Protein AF-A0A3M2CTX4-F1 (afdb_monomer_lite)

Secondary structure (DSSP, 8-state):
---SS-HHHHHHHHTSS-HHHHHHHHHHHS-SSS--TTTTT-HHHHHHHHHHHHHHHH-TTS-HHHHHHHHHHHHHHHSS------GGGHHHHHHHHHHHHHHTT-BPPPTT-S-PBPPPBPTTSSBPTTTTSHHHHHHHHHHHHHHHHT-HHHHHHHHHHHHHHT-SHHHHHHHHHHHHHHHHHTTS--PBPTTT-PBP-S-----TTT-----HHHHHHHHHTTTT------

pLDDT: mean 71.21, std 16.12, range [31.98, 95.38]

Sequence (234 aa):
MNNLLHAETLEQIFTSDPPARVTAFLNERWNGECNFPNWERESGSRLFALGLYYFHRRHPDAEITAIAIAAQMLAQMAVFPVFGFGVEAYPLYEQAQTWIIAFAGGVPPPPGGIVGRTPPMNPEGTYSLPGGSEAFTRAAVEVTEALIFDSEAAAERIIHRYLAEHCDELGERAQLIFNRIRRSHLGTPSPCCQDCAQPLGEVFYTQRLTGLKICEACFRRREAQGAFCEEEAS

Foldseek 3Di:
DAAQAALVLLCVLLPPDDPVVLVVCCVPPPPCPPVPVPCVPASLSVQLSSQLNSLCVVCVPDDSLLSNLLSLLLSCNNDPDDDGDDDFQVLLSLVLNCLLQLLQLWARADVVDDDTGHADPDPVSAHDPPTRDSLSNVLSSQLSSCPRPNHNVSSVVSSVVSLVVVPDPSSVSSVVSNVVSVVVVVPDQQDAAPPPRHRAPSGFDDPVPPPHGHHPVVVVVCVVVVVPDDDPDD

Radius of gyration: 19.28 Å; chains: 1; bounding box: 49×41×58 Å

Structure (mmCIF, N/CA/C/O backbone):
data_AF-A0A3M2CTX4-F1
#
_entry.id   AF-A0A3M2CTX4-F1
#
loop_
_atom_site.group_PDB
_atom_site.id
_atom_site.type_symbol
_atom_site.label_atom_id
_atom_site.label_alt_id
_atom_site.label_comp_id
_atom_site.l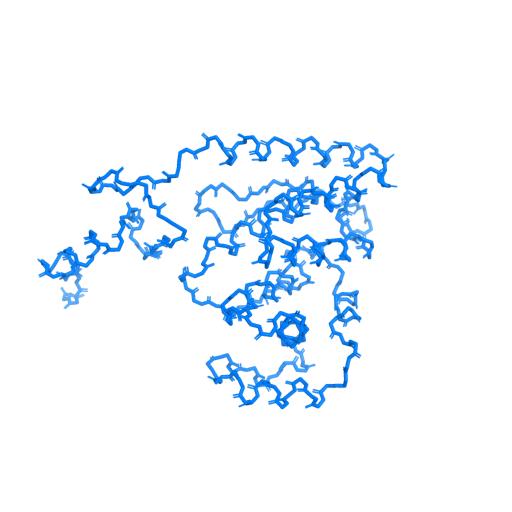abel_asym_id
_atom_site.label_entity_id
_atom_site.label_seq_id
_atom_site.pdbx_PDB_ins_code
_atom_site.Cartn_x
_atom_site.Cartn_y
_atom_site.Cartn_z
_atom_site.occupancy
_atom_site.B_iso_or_equiv
_atom_site.auth_seq_id
_atom_site.auth_comp_id
_atom_site.auth_asym_id
_atom_site.auth_atom_id
_atom_site.pdbx_PDB_model_num
ATOM 1 N N . MET A 1 1 ? 12.197 10.297 8.144 1.00 47.62 1 MET A N 1
ATOM 2 C CA . MET A 1 1 ? 10.748 10.226 7.857 1.00 47.62 1 MET A CA 1
ATOM 3 C C . MET A 1 1 ? 10.209 9.168 8.794 1.00 47.62 1 MET A C 1
ATOM 5 O O . MET A 1 1 ? 10.823 8.112 8.839 1.00 47.62 1 MET A O 1
ATOM 9 N N . ASN A 1 2 ? 9.191 9.473 9.597 1.00 55.09 2 ASN A N 1
ATOM 10 C CA . ASN A 1 2 ? 8.664 8.504 10.558 1.00 55.09 2 ASN A CA 1
ATOM 11 C C . ASN A 1 2 ? 7.638 7.606 9.851 1.00 55.09 2 ASN A C 1
ATOM 13 O O . ASN A 1 2 ? 6.987 8.030 8.897 1.00 55.09 2 ASN A O 1
ATOM 17 N N . ASN A 1 3 ? 7.581 6.342 10.259 1.00 74.44 3 ASN A N 1
ATOM 18 C CA . ASN A 1 3 ? 6.892 5.282 9.531 1.00 74.44 3 ASN A CA 1
ATOM 19 C C . ASN A 1 3 ? 5.392 5.305 9.839 1.00 74.44 3 ASN A C 1
ATOM 21 O O . ASN A 1 3 ? 4.992 5.317 11.001 1.00 74.44 3 ASN A O 1
ATOM 25 N N . LEU A 1 4 ? 4.563 5.358 8.801 1.00 81.69 4 LEU A N 1
ATOM 26 C CA . LEU A 1 4 ? 3.108 5.411 8.925 1.00 81.69 4 LEU A CA 1
ATOM 27 C C . LEU A 1 4 ? 2.508 4.056 9.331 1.00 81.69 4 LEU A C 1
ATOM 29 O O . LEU A 1 4 ? 1.440 4.007 9.945 1.00 81.69 4 LEU A O 1
ATOM 33 N N . LEU A 1 5 ? 3.202 2.974 8.981 1.00 87.56 5 LEU A N 1
ATOM 34 C CA . LEU A 1 5 ? 2.824 1.598 9.277 1.00 87.56 5 LEU A CA 1
ATOM 35 C C . LEU A 1 5 ? 3.758 0.997 10.327 1.00 87.56 5 LEU A C 1
ATOM 37 O O . LEU A 1 5 ? 4.948 1.313 10.379 1.00 87.56 5 LEU A O 1
ATOM 41 N N . HIS A 1 6 ? 3.219 0.092 11.137 1.00 88.12 6 HIS A N 1
ATOM 42 C CA . HIS A 1 6 ? 3.986 -0.627 12.142 1.00 88.12 6 HIS A CA 1
ATOM 43 C C . HIS A 1 6 ? 4.753 -1.784 11.484 1.00 88.12 6 HIS A C 1
ATOM 45 O O . HIS A 1 6 ? 4.155 -2.752 11.007 1.00 88.12 6 HIS A O 1
ATOM 51 N N . ALA A 1 7 ? 6.085 -1.680 11.440 1.00 87.81 7 ALA A N 1
ATOM 52 C CA . ALA A 1 7 ? 6.952 -2.646 10.761 1.00 87.81 7 ALA A CA 1
ATOM 53 C C . ALA A 1 7 ? 6.769 -4.080 11.283 1.00 87.81 7 ALA A C 1
ATOM 55 O O . ALA A 1 7 ? 6.641 -5.004 10.484 1.00 87.81 7 ALA A O 1
ATOM 56 N N . GLU A 1 8 ? 6.675 -4.264 12.603 1.00 89.12 8 GLU A N 1
ATOM 57 C CA . GLU A 1 8 ? 6.478 -5.591 13.201 1.00 89.12 8 GLU A CA 1
ATOM 58 C C . GLU A 1 8 ? 5.124 -6.193 12.811 1.00 89.12 8 GLU A C 1
ATOM 60 O O . GLU A 1 8 ? 5.021 -7.390 12.556 1.00 89.12 8 GLU A O 1
ATOM 65 N N . THR A 1 9 ? 4.078 -5.368 12.705 1.00 90.50 9 THR A N 1
ATOM 66 C CA . THR A 1 9 ? 2.750 -5.837 12.291 1.00 90.50 9 THR A CA 1
ATOM 67 C C . THR A 1 9 ? 2.749 -6.250 10.822 1.00 90.50 9 THR A C 1
ATOM 69 O O . THR A 1 9 ? 2.160 -7.276 10.489 1.00 90.50 9 THR A O 1
ATOM 72 N N . LEU A 1 10 ? 3.433 -5.510 9.940 1.00 90.44 10 LEU A N 1
ATOM 73 C CA . LEU A 1 10 ? 3.612 -5.942 8.549 1.00 90.44 10 LEU A CA 1
ATOM 74 C C . LEU A 1 10 ? 4.410 -7.235 8.452 1.00 90.44 10 LEU A C 1
ATOM 76 O O . LEU A 1 10 ? 4.021 -8.126 7.702 1.00 90.44 10 LEU A O 1
ATOM 80 N N . GLU A 1 11 ? 5.486 -7.365 9.226 1.00 90.25 11 GLU A N 1
ATOM 81 C CA . GLU A 1 11 ? 6.255 -8.603 9.275 1.00 90.25 11 GLU A CA 1
ATOM 82 C C . GLU A 1 11 ? 5.355 -9.764 9.705 1.00 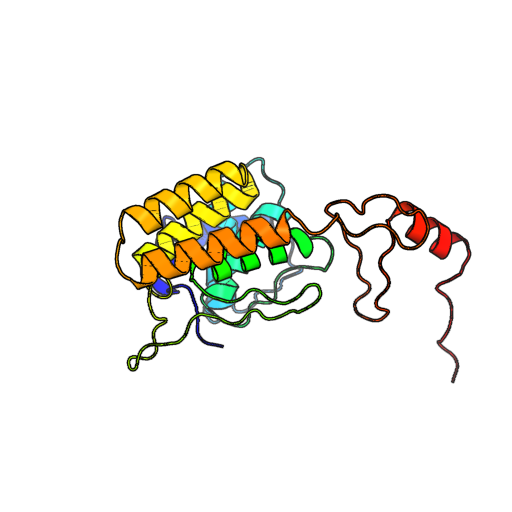90.25 11 GLU A C 1
ATOM 84 O O . GLU A 1 11 ? 5.308 -10.775 9.017 1.00 90.25 11 GLU A O 1
ATOM 89 N N . GLN A 1 12 ? 4.551 -9.618 10.759 1.00 90.19 12 GLN A N 1
ATOM 90 C CA . GLN A 1 12 ? 3.603 -10.658 11.175 1.00 90.19 12 GLN A CA 1
ATOM 91 C C . GLN A 1 12 ? 2.582 -11.018 10.084 1.00 90.19 12 GLN A C 1
ATOM 93 O O . GLN A 1 12 ? 2.270 -12.195 9.912 1.00 90.19 12 GLN A O 1
ATOM 98 N N . ILE A 1 13 ? 2.061 -10.032 9.345 1.00 90.62 13 ILE A N 1
ATOM 99 C CA . ILE A 1 13 ? 1.116 -10.266 8.242 1.00 90.62 13 ILE A CA 1
ATOM 100 C C . ILE A 1 13 ? 1.796 -11.045 7.108 1.00 90.62 13 ILE A C 1
ATOM 102 O O . ILE A 1 13 ? 1.246 -12.033 6.615 1.00 90.62 13 ILE A O 1
ATOM 106 N N . PHE A 1 14 ? 2.998 -10.630 6.708 1.00 90.75 14 PHE A N 1
ATOM 107 C CA . PHE A 1 14 ? 3.702 -11.237 5.582 1.00 90.75 14 PHE A CA 1
ATOM 108 C C . PHE A 1 14 ? 4.352 -12.582 5.928 1.00 90.75 14 PHE A C 1
ATOM 110 O O . PHE A 1 14 ? 4.457 -13.454 5.068 1.00 90.75 14 PHE A O 1
ATOM 117 N N . THR A 1 15 ? 4.748 -12.791 7.184 1.00 81.31 15 THR A N 1
ATOM 118 C CA . THR A 1 15 ? 5.501 -13.977 7.634 1.00 81.31 15 THR A CA 1
ATOM 119 C C . THR A 1 15 ? 4.591 -15.095 8.139 1.00 81.31 15 THR A C 1
ATOM 121 O O . THR A 1 15 ? 4.952 -15.852 9.037 1.00 81.31 15 THR A O 1
ATOM 124 N N . SER A 1 16 ? 3.419 -15.272 7.528 1.00 68.69 16 SER A N 1
ATOM 125 C CA . SER A 1 16 ? 2.590 -16.462 7.779 1.00 68.69 16 SER A CA 1
ATOM 126 C C . SER A 1 16 ? 3.260 -17.785 7.334 1.00 68.69 16 SER A C 1
ATOM 128 O O . SER A 1 16 ? 2.707 -18.857 7.574 1.00 68.69 16 SER A O 1
ATOM 130 N N . ASP A 1 17 ? 4.472 -17.731 6.757 1.00 65.56 17 ASP A N 1
ATOM 131 C CA . ASP A 1 17 ? 5.256 -18.861 6.250 1.00 65.56 17 ASP A CA 1
ATOM 132 C C . ASP A 1 17 ? 6.766 -18.806 6.590 1.00 65.56 17 ASP A C 1
ATOM 134 O O . ASP A 1 17 ? 7.306 -17.739 6.892 1.00 65.56 17 ASP A O 1
ATOM 138 N N . PRO A 1 18 ? 7.491 -19.946 6.491 1.00 65.62 18 PRO A N 1
ATOM 139 C CA . PRO A 1 18 ? 8.922 -20.027 6.791 1.00 65.62 18 PRO A CA 1
ATOM 140 C C . PRO A 1 18 ? 9.821 -19.238 5.812 1.00 65.62 18 PRO A C 1
ATOM 142 O O . PRO A 1 18 ? 9.647 -19.367 4.595 1.00 65.62 18 PRO A O 1
ATOM 145 N N . PRO A 1 19 ? 10.884 -18.564 6.300 1.00 70.69 19 PRO A N 1
ATOM 146 C CA . PRO A 1 19 ? 11.830 -17.795 5.477 1.00 70.69 19 PRO A CA 1
ATOM 147 C C . PRO A 1 19 ? 12.442 -18.552 4.286 1.00 70.69 19 PRO A C 1
ATOM 149 O O . PRO A 1 19 ? 12.614 -17.980 3.215 1.00 70.69 19 PRO A O 1
ATOM 152 N N . ALA A 1 20 ? 12.706 -19.857 4.418 1.00 73.31 20 ALA A N 1
ATOM 153 C CA . ALA A 1 20 ? 13.298 -20.660 3.342 1.00 73.31 20 ALA A CA 1
ATOM 154 C C . ALA A 1 20 ? 12.440 -20.698 2.060 1.00 73.31 20 ALA A C 1
ATOM 156 O O . ALA A 1 20 ? 12.980 -20.760 0.955 1.00 73.31 20 ALA A O 1
ATOM 157 N N . ARG A 1 21 ? 11.105 -20.633 2.186 1.00 79.81 21 ARG A N 1
ATOM 158 C CA . ARG A 1 21 ? 10.196 -20.590 1.027 1.00 79.81 21 ARG A CA 1
ATOM 159 C C . ARG A 1 21 ? 10.252 -19.246 0.309 1.00 79.81 21 ARG A C 1
ATOM 161 O O . ARG A 1 21 ? 10.166 -19.212 -0.913 1.00 79.81 21 ARG A O 1
ATOM 168 N N . VAL A 1 22 ? 10.427 -18.167 1.069 1.00 78.50 22 VAL A N 1
ATOM 169 C CA . VAL A 1 22 ? 10.603 -16.811 0.538 1.00 78.50 22 VAL A CA 1
ATOM 170 C C . VAL A 1 22 ? 11.892 -16.754 -0.278 1.00 78.50 22 VAL A C 1
ATOM 172 O O . VAL A 1 22 ? 11.869 -16.327 -1.426 1.00 78.50 22 VAL A O 1
ATOM 175 N N . THR A 1 23 ? 13.000 -17.274 0.262 1.00 74.81 23 THR A N 1
ATOM 176 C CA . THR A 1 23 ? 14.283 -17.336 -0.454 1.00 74.81 23 THR A CA 1
ATOM 177 C C . THR A 1 23 ? 14.188 -18.139 -1.752 1.00 74.81 23 THR A C 1
ATOM 179 O O . THR A 1 23 ? 14.682 -17.685 -2.781 1.00 74.81 23 THR A O 1
ATOM 182 N N . ALA A 1 24 ? 13.539 -19.309 -1.726 1.00 78.81 24 ALA A N 1
ATOM 183 C CA . ALA A 1 24 ? 13.339 -20.117 -2.930 1.00 78.81 24 ALA A CA 1
ATOM 184 C C . ALA A 1 24 ? 12.534 -19.358 -3.998 1.00 78.81 24 ALA A C 1
ATOM 186 O O . ALA A 1 24 ? 12.972 -19.270 -5.142 1.00 78.81 24 ALA A O 1
ATOM 187 N N . PHE A 1 25 ? 11.417 -18.733 -3.606 1.00 81.25 25 PHE A N 1
ATOM 188 C CA . PHE A 1 25 ? 10.612 -17.903 -4.503 1.00 81.25 25 PHE A CA 1
ATOM 189 C C . PHE A 1 25 ? 11.433 -16.782 -5.149 1.00 81.25 25 PHE A C 1
ATOM 191 O O . PHE A 1 25 ? 11.385 -16.621 -6.367 1.00 81.25 25 PHE A O 1
ATOM 198 N N . LEU A 1 26 ? 12.206 -16.034 -4.355 1.00 76.50 26 LEU A N 1
ATOM 199 C CA . LEU A 1 26 ? 13.028 -14.943 -4.877 1.00 76.50 26 LEU A CA 1
ATOM 200 C C . LEU A 1 26 ? 14.047 -15.455 -5.901 1.00 76.50 26 LEU A C 1
ATOM 202 O O . LEU A 1 26 ? 14.168 -14.878 -6.971 1.00 76.50 26 LEU A O 1
ATOM 206 N N . ASN A 1 27 ? 14.717 -16.576 -5.637 1.00 74.25 27 ASN A N 1
ATOM 207 C CA . ASN A 1 27 ? 15.704 -17.125 -6.571 1.00 74.25 27 ASN A CA 1
ATOM 208 C C . ASN A 1 27 ? 15.094 -17.621 -7.896 1.00 74.25 27 ASN A C 1
ATOM 210 O O . ASN A 1 27 ? 15.766 -17.583 -8.923 1.00 74.25 27 ASN A O 1
ATOM 214 N N . GLU A 1 28 ? 13.852 -18.113 -7.880 1.00 75.06 28 GLU A N 1
ATOM 215 C CA . GLU A 1 28 ? 13.192 -18.696 -9.059 1.00 75.06 28 GLU A CA 1
ATOM 216 C C . GLU A 1 28 ? 12.423 -17.675 -9.905 1.00 75.06 28 GLU A C 1
ATOM 218 O O . GLU A 1 28 ? 12.322 -17.828 -11.122 1.00 75.06 28 GLU A O 1
ATOM 223 N N . ARG A 1 29 ? 11.822 -16.669 -9.261 1.00 69.88 29 ARG A N 1
ATOM 224 C CA . ARG A 1 29 ? 10.892 -15.715 -9.891 1.00 69.88 29 ARG A CA 1
ATOM 225 C C . ARG A 1 29 ? 11.440 -14.296 -9.960 1.00 69.88 29 ARG A C 1
ATOM 227 O O . ARG A 1 29 ? 10.879 -13.480 -10.686 1.00 69.88 29 ARG A O 1
ATOM 234 N N . TRP A 1 30 ? 12.480 -13.991 -9.186 1.00 67.88 30 TRP A N 1
ATOM 235 C CA . TRP A 1 30 ? 12.990 -12.640 -9.011 1.00 67.88 30 TRP A CA 1
ATOM 236 C C . TRP A 1 30 ? 14.477 -12.559 -9.363 1.00 67.88 30 TRP A C 1
ATOM 238 O O . TRP A 1 30 ? 15.368 -12.742 -8.536 1.00 67.88 30 TRP A O 1
ATOM 248 N N . ASN A 1 31 ? 14.751 -12.282 -10.634 1.00 51.09 31 ASN A N 1
ATOM 249 C CA . ASN A 1 31 ? 16.076 -12.378 -11.237 1.00 51.09 31 ASN A CA 1
ATOM 250 C C . ASN A 1 31 ? 16.992 -11.215 -10.801 1.00 51.09 31 ASN A C 1
ATOM 252 O O . ASN A 1 31 ? 17.249 -10.320 -11.590 1.00 51.09 31 ASN A O 1
ATOM 256 N N . GLY A 1 32 ? 17.482 -11.206 -9.560 1.00 46.25 32 GLY A N 1
ATOM 257 C CA . GLY A 1 32 ? 18.753 -10.587 -9.138 1.00 46.25 32 GLY A CA 1
ATOM 258 C C . GLY A 1 32 ? 19.025 -9.085 -9.362 1.00 46.25 32 GLY A C 1
ATOM 259 O O . GLY A 1 32 ? 20.046 -8.613 -8.869 1.00 46.25 32 GLY A O 1
ATOM 260 N N . GLU A 1 33 ? 18.185 -8.307 -10.050 1.00 42.75 33 GLU A N 1
ATOM 261 C CA . GLU A 1 33 ? 18.465 -6.879 -10.296 1.00 42.75 33 GLU A CA 1
ATOM 262 C C . GLU A 1 33 ? 18.344 -6.043 -9.018 1.00 42.75 33 GLU A C 1
ATOM 264 O O . GLU A 1 33 ? 19.119 -5.114 -8.794 1.00 42.75 33 GLU A O 1
ATOM 269 N N . CYS A 1 34 ? 17.465 -6.452 -8.103 1.00 47.25 34 CYS A N 1
ATOM 270 C CA . CYS A 1 34 ? 17.570 -6.061 -6.707 1.00 47.25 34 CYS A CA 1
ATOM 271 C C . CYS A 1 34 ? 18.490 -7.061 -6.008 1.00 47.25 34 CYS A C 1
ATOM 273 O O . CYS A 1 34 ? 18.038 -8.017 -5.377 1.00 47.25 34 CYS A O 1
ATOM 275 N N . ASN A 1 35 ? 19.801 -6.871 -6.143 1.00 46.72 35 ASN A N 1
ATOM 276 C CA . ASN A 1 35 ? 20.744 -7.519 -5.245 1.00 46.72 35 ASN A CA 1
ATOM 277 C C . ASN A 1 35 ? 20.368 -7.076 -3.824 1.00 46.72 35 ASN A C 1
ATOM 279 O O . ASN A 1 35 ? 20.662 -5.950 -3.426 1.00 46.72 35 ASN A O 1
ATOM 283 N N . PHE A 1 36 ? 19.723 -7.962 -3.062 1.00 51.88 36 PHE A N 1
ATOM 284 C CA . PHE A 1 36 ? 19.505 -7.804 -1.627 1.00 51.88 36 PHE A CA 1
ATOM 285 C C . PHE A 1 36 ? 20.553 -8.613 -0.854 1.00 51.88 36 PHE A C 1
ATOM 287 O O . PHE A 1 36 ? 20.189 -9.551 -0.136 1.00 51.88 36 PHE A O 1
ATOM 294 N N . PRO A 1 37 ? 21.864 -8.316 -0.963 1.00 45.28 37 PRO A N 1
ATOM 295 C CA . PRO A 1 37 ? 22.894 -9.146 -0.350 1.00 45.28 37 PRO A CA 1
ATOM 296 C C . PRO A 1 37 ? 22.778 -9.183 1.182 1.00 45.28 37 PRO A C 1
ATOM 298 O O . PRO A 1 37 ? 23.450 -9.984 1.817 1.00 45.28 37 PRO A O 1
ATOM 301 N N . ASN A 1 38 ? 21.908 -8.353 1.773 1.00 54.72 38 ASN A N 1
ATOM 302 C CA . ASN A 1 38 ? 21.687 -8.241 3.206 1.00 54.72 38 ASN A CA 1
ATOM 303 C C . ASN A 1 38 ? 20.201 -8.084 3.595 1.00 54.72 38 ASN A C 1
ATOM 305 O O . ASN A 1 38 ? 19.932 -7.410 4.588 1.00 54.72 38 ASN A O 1
ATOM 309 N N . TRP A 1 39 ? 19.225 -8.660 2.869 1.00 60.66 39 TRP A N 1
ATOM 310 C CA . TRP A 1 39 ? 17.802 -8.479 3.238 1.00 60.66 39 TRP A CA 1
ATOM 311 C C . TRP A 1 39 ? 17.516 -8.853 4.699 1.00 60.66 39 TRP A C 1
ATOM 313 O O . TRP A 1 39 ? 16.751 -8.164 5.353 1.00 60.66 39 TRP A O 1
ATOM 323 N N . GLU A 1 40 ? 18.190 -9.861 5.258 1.00 53.91 40 GLU A N 1
ATOM 324 C CA . GLU A 1 40 ? 18.057 -10.237 6.674 1.00 53.91 40 GLU A CA 1
ATOM 325 C C . GLU A 1 40 ? 18.525 -9.147 7.660 1.00 53.91 40 GLU A C 1
ATOM 327 O O . GLU A 1 40 ? 18.117 -9.157 8.820 1.00 53.91 40 GLU A O 1
ATOM 332 N N . ARG A 1 41 ? 19.378 -8.209 7.224 1.00 56.12 41 ARG A N 1
ATOM 333 C CA . ARG A 1 41 ? 19.946 -7.135 8.060 1.00 56.12 41 ARG A CA 1
ATOM 334 C C . ARG A 1 41 ? 19.262 -5.785 7.865 1.00 56.12 41 ARG A C 1
ATOM 336 O O . ARG A 1 41 ? 19.344 -4.942 8.753 1.00 56.12 41 ARG A O 1
ATOM 343 N N . GLU A 1 42 ? 18.607 -5.567 6.728 1.00 73.12 42 GLU A N 1
ATOM 344 C CA . GLU A 1 42 ? 17.917 -4.314 6.415 1.00 73.12 42 GLU A CA 1
ATOM 345 C C . GLU A 1 42 ? 16.402 -4.511 6.473 1.00 73.12 42 GLU A C 1
ATOM 347 O O . GLU A 1 42 ? 15.806 -5.097 5.569 1.00 73.12 42 GLU A O 1
ATOM 352 N N . SER A 1 43 ? 15.761 -3.985 7.523 1.00 77.0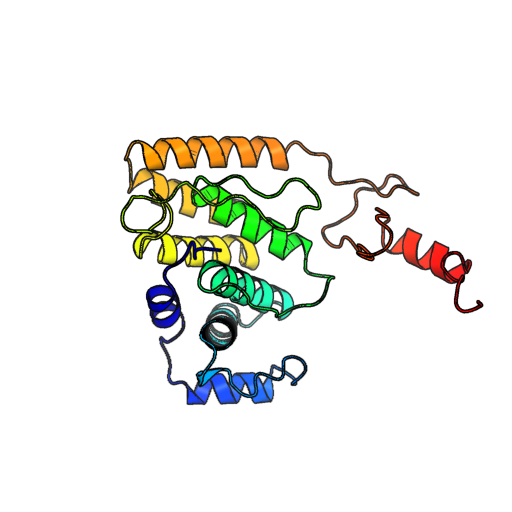0 43 SER A N 1
ATOM 353 C CA . SER A 1 43 ? 14.327 -4.184 7.787 1.00 77.00 43 SER A CA 1
ATOM 354 C C . SER A 1 43 ? 13.427 -3.839 6.594 1.00 77.00 43 SER A C 1
ATOM 356 O O . SER A 1 43 ? 12.443 -4.530 6.353 1.00 77.00 43 SER A O 1
ATOM 358 N N . GLY A 1 44 ? 13.777 -2.816 5.808 1.00 79.88 44 GLY A N 1
ATOM 359 C CA . GLY A 1 44 ? 13.037 -2.440 4.600 1.00 79.88 44 GLY A CA 1
ATOM 360 C C . GLY A 1 44 ? 13.129 -3.489 3.485 1.00 79.88 44 GLY A C 1
ATOM 361 O O . GLY A 1 44 ? 12.106 -3.938 2.972 1.00 79.88 44 GLY A O 1
ATOM 362 N N . SER A 1 45 ? 14.345 -3.937 3.164 1.00 78.69 45 SER A N 1
ATOM 363 C CA . SER A 1 45 ? 14.609 -5.010 2.193 1.00 78.69 45 SER A CA 1
ATOM 364 C C . SER A 1 45 ? 13.934 -6.323 2.603 1.00 78.69 45 SER A C 1
ATOM 366 O O . SER A 1 45 ? 13.363 -7.021 1.764 1.00 78.69 45 SER A O 1
ATOM 368 N N . ARG A 1 46 ? 13.926 -6.632 3.907 1.00 82.12 46 ARG A N 1
ATOM 369 C CA . ARG A 1 46 ? 13.206 -7.783 4.462 1.00 82.12 46 ARG A CA 1
ATOM 370 C C . ARG A 1 46 ? 11.701 -7.691 4.264 1.00 82.12 46 ARG A C 1
ATOM 372 O O . ARG A 1 46 ? 11.103 -8.629 3.746 1.00 82.12 46 ARG A O 1
ATOM 379 N N . LEU A 1 47 ? 11.090 -6.584 4.685 1.00 87.12 47 LEU A N 1
ATOM 380 C CA . LEU A 1 47 ? 9.647 -6.381 4.554 1.00 87.12 47 LEU A CA 1
ATOM 381 C C . LEU A 1 47 ? 9.211 -6.412 3.094 1.00 87.12 47 LEU A C 1
ATOM 383 O O . LEU A 1 47 ? 8.172 -6.990 2.786 1.00 87.12 47 LEU A O 1
ATOM 387 N N . PHE A 1 48 ? 10.019 -5.850 2.197 1.00 86.81 48 PHE A N 1
ATOM 388 C CA . PHE A 1 48 ? 9.745 -5.902 0.770 1.00 86.81 48 PHE A CA 1
ATOM 389 C C . PHE A 1 48 ? 9.760 -7.342 0.241 1.00 86.81 48 PHE A C 1
ATOM 391 O O . PHE A 1 48 ? 8.777 -7.779 -0.349 1.00 86.81 48 PHE A O 1
ATOM 398 N N . ALA A 1 49 ? 10.815 -8.112 0.524 1.00 84.81 49 ALA A N 1
ATOM 399 C CA . ALA A 1 49 ? 10.921 -9.524 0.145 1.00 84.81 49 ALA A CA 1
ATOM 400 C C . ALA A 1 49 ? 9.757 -10.382 0.674 1.00 84.81 49 ALA A C 1
ATOM 402 O O . ALA A 1 49 ? 9.175 -11.183 -0.062 1.00 84.81 49 ALA A O 1
ATOM 403 N N . LEU A 1 50 ? 9.394 -10.193 1.945 1.00 88.38 50 LEU A N 1
ATOM 404 C CA . LEU A 1 50 ? 8.252 -10.866 2.560 1.00 88.38 50 LEU A CA 1
ATOM 405 C C . LEU A 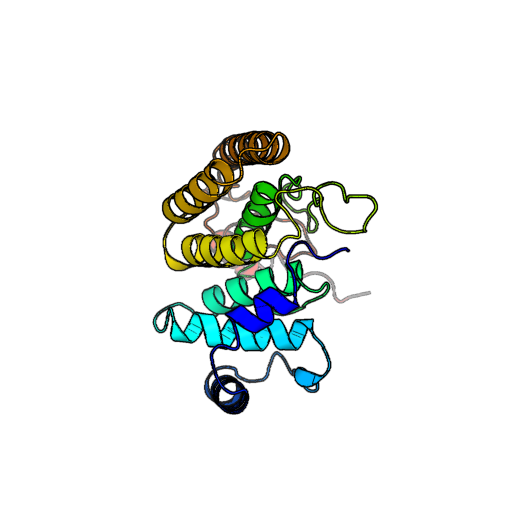1 50 ? 6.932 -10.461 1.886 1.00 88.38 50 LEU A C 1
ATOM 407 O O . LEU A 1 50 ? 6.108 -11.325 1.589 1.00 88.38 50 LEU A O 1
ATOM 411 N N . GLY A 1 51 ? 6.757 -9.173 1.586 1.00 90.81 51 GLY A N 1
ATOM 412 C CA . GLY A 1 51 ? 5.599 -8.649 0.867 1.00 90.81 51 GLY A CA 1
ATOM 413 C C . GLY A 1 51 ? 5.464 -9.234 -0.541 1.00 90.81 51 GLY A C 1
ATOM 414 O O . GLY A 1 51 ? 4.369 -9.645 -0.921 1.00 90.81 51 GLY A O 1
ATOM 415 N N . LEU A 1 52 ? 6.567 -9.344 -1.293 1.00 88.81 52 LEU A N 1
ATOM 416 C CA . LEU A 1 52 ? 6.575 -9.958 -2.627 1.00 88.81 52 LEU A CA 1
ATOM 417 C C . LEU A 1 52 ? 6.025 -11.387 -2.579 1.00 88.81 52 LEU A C 1
ATOM 419 O O . LEU A 1 52 ? 5.134 -11.742 -3.351 1.00 88.81 52 LEU A O 1
ATOM 423 N N . TYR A 1 53 ? 6.522 -12.192 -1.639 1.00 89.12 53 TYR A N 1
ATOM 424 C CA . TYR A 1 53 ? 6.055 -13.563 -1.459 1.00 89.12 53 TYR A CA 1
ATOM 425 C C . TYR A 1 53 ? 4.585 -13.624 -1.018 1.00 89.12 53 TYR A C 1
ATOM 427 O O . TYR A 1 53 ? 3.805 -14.407 -1.567 1.00 89.12 53 TYR A O 1
ATOM 435 N N . TYR A 1 54 ? 4.198 -12.781 -0.055 1.00 92.88 54 TYR A N 1
ATOM 436 C CA . TYR A 1 54 ? 2.830 -12.692 0.454 1.00 92.88 54 TYR A CA 1
ATOM 437 C C . TYR A 1 54 ? 1.823 -12.400 -0.667 1.00 92.88 54 TYR A C 1
ATOM 439 O O . TYR A 1 54 ? 0.860 -13.154 -0.843 1.00 92.88 54 TYR A O 1
ATOM 447 N N . PHE A 1 55 ? 2.057 -11.352 -1.463 1.00 92.44 55 PHE A N 1
ATOM 448 C CA . PHE A 1 55 ? 1.137 -10.967 -2.534 1.00 92.44 55 PHE A CA 1
ATOM 449 C C . PHE A 1 55 ? 1.151 -11.956 -3.692 1.00 92.44 55 PHE A C 1
ATOM 451 O O . PHE A 1 55 ? 0.078 -12.300 -4.178 1.00 92.44 55 PHE A O 1
ATOM 458 N N . HIS A 1 56 ? 2.313 -12.495 -4.076 1.00 91.69 56 HIS A N 1
ATOM 459 C CA . HIS A 1 56 ? 2.373 -13.517 -5.121 1.00 91.69 56 HIS A CA 1
ATOM 460 C C . HIS A 1 56 ? 1.523 -14.747 -4.785 1.00 91.69 56 HIS A C 1
ATOM 462 O O . HIS A 1 56 ? 0.849 -15.301 -5.647 1.00 91.69 56 HIS A O 1
ATOM 468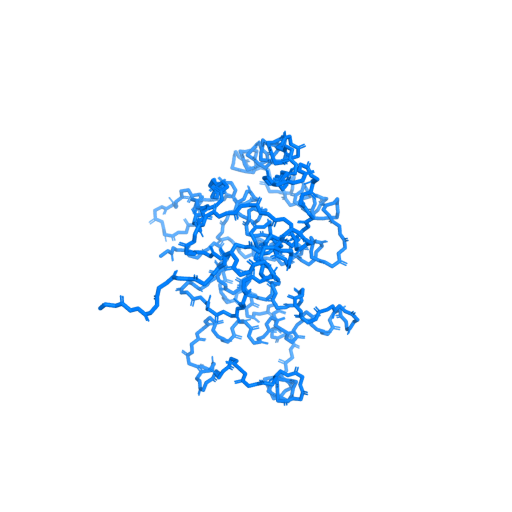 N N . ARG A 1 57 ? 1.506 -15.178 -3.520 1.00 92.06 57 ARG A N 1
ATOM 469 C CA . ARG A 1 57 ? 0.691 -16.328 -3.111 1.00 92.06 57 ARG A CA 1
ATOM 470 C C . ARG A 1 57 ? -0.805 -16.068 -3.124 1.00 92.06 57 ARG A C 1
ATOM 472 O O . ARG A 1 57 ? -1.573 -17.002 -3.339 1.00 92.06 57 ARG A O 1
ATOM 479 N N . ARG A 1 58 ? -1.213 -14.842 -2.818 1.00 92.69 58 ARG A N 1
ATOM 480 C CA . ARG A 1 58 ? -2.627 -14.455 -2.766 1.00 92.69 58 ARG A CA 1
ATOM 481 C C . ARG A 1 58 ? -3.172 -14.092 -4.144 1.00 92.69 58 ARG A C 1
ATOM 483 O O . ARG A 1 58 ? -4.342 -14.342 -4.403 1.00 92.69 58 ARG A O 1
ATOM 490 N N . HIS A 1 59 ? -2.302 -13.585 -5.014 1.00 93.25 59 HIS A N 1
ATOM 491 C CA . HIS A 1 59 ? -2.603 -13.127 -6.368 1.00 93.25 59 HIS A CA 1
ATOM 492 C C . HIS A 1 59 ? -1.636 -13.779 -7.371 1.00 93.25 59 HIS A C 1
ATOM 494 O O . HIS A 1 59 ? -0.793 -13.091 -7.949 1.00 93.25 59 HIS A O 1
ATOM 500 N N . PRO A 1 60 ? -1.708 -15.111 -7.569 1.00 92.38 60 PRO A N 1
ATOM 501 C CA . PRO A 1 60 ? -0.727 -15.850 -8.372 1.00 92.38 60 PRO A CA 1
ATOM 502 C C . PRO A 1 60 ? -0.710 -15.455 -9.853 1.00 92.38 60 PRO A C 1
ATOM 504 O O . PRO A 1 60 ? 0.319 -15.624 -10.508 1.00 92.38 60 PRO A O 1
ATOM 507 N N . ASP A 1 61 ? -1.823 -14.913 -10.349 1.00 91.38 61 ASP A N 1
ATOM 508 C CA . ASP A 1 61 ? -2.002 -14.490 -11.740 1.00 91.38 61 ASP A CA 1
ATOM 509 C C . ASP A 1 61 ? -1.734 -12.989 -11.954 1.00 91.38 61 ASP A C 1
ATOM 511 O O . ASP A 1 61 ? -1.796 -12.509 -13.085 1.00 91.38 61 ASP A O 1
ATOM 515 N N . ALA A 1 62 ? -1.449 -12.230 -10.886 1.00 87.81 62 ALA A N 1
ATOM 516 C CA . ALA A 1 62 ? -1.171 -10.804 -10.998 1.00 87.81 62 ALA A CA 1
ATOM 517 C C . ALA A 1 62 ? 0.198 -10.542 -11.635 1.00 87.81 62 ALA A C 1
ATOM 519 O O . ALA A 1 62 ? 1.162 -11.291 -11.446 1.00 87.81 62 ALA A O 1
ATOM 520 N N . GLU A 1 63 ? 0.297 -9.423 -12.353 1.00 86.12 63 GLU A N 1
ATOM 521 C CA . GLU A 1 63 ? 1.568 -8.975 -12.904 1.00 86.12 63 GLU A CA 1
ATOM 522 C C . GLU A 1 63 ? 2.591 -8.736 -11.793 1.00 86.12 63 GLU A C 1
ATOM 524 O O . GLU A 1 63 ? 2.295 -8.165 -10.737 1.00 86.12 63 GLU A O 1
ATOM 529 N N . ILE A 1 64 ? 3.836 -9.133 -12.058 1.00 82.44 64 ILE A N 1
ATOM 530 C CA . ILE A 1 64 ? 4.922 -9.016 -11.083 1.00 82.44 64 ILE A CA 1
ATOM 531 C C . ILE A 1 64 ? 5.144 -7.563 -10.645 1.00 82.44 64 ILE A C 1
ATOM 533 O O . ILE A 1 64 ? 5.451 -7.303 -9.485 1.00 82.44 64 ILE A O 1
ATOM 537 N N . THR A 1 65 ? 4.901 -6.615 -11.550 1.00 81.31 65 THR A N 1
ATOM 538 C CA . THR A 1 65 ? 4.965 -5.176 -11.297 1.00 81.31 65 THR A CA 1
ATOM 539 C C . THR A 1 65 ? 3.935 -4.732 -10.253 1.00 81.31 65 THR A C 1
ATOM 541 O O . THR A 1 65 ? 4.275 -3.979 -9.343 1.00 81.31 65 THR A O 1
ATOM 544 N N . ALA A 1 66 ? 2.698 -5.234 -10.317 1.00 85.69 66 ALA A N 1
ATOM 545 C CA . ALA A 1 66 ? 1.649 -4.920 -9.346 1.00 85.69 66 ALA A CA 1
ATOM 546 C C . ALA A 1 66 ? 1.976 -5.499 -7.956 1.00 85.69 66 ALA A C 1
ATOM 548 O O . ALA A 1 66 ? 1.904 -4.793 -6.947 1.00 85.69 66 ALA A O 1
ATOM 549 N N . ILE A 1 67 ? 2.437 -6.757 -7.914 1.00 88.69 67 ILE A N 1
ATOM 550 C CA . ILE A 1 67 ? 2.955 -7.416 -6.698 1.00 88.69 67 ILE A CA 1
ATOM 551 C C . ILE A 1 67 ? 4.072 -6.582 -6.063 1.00 88.69 67 ILE A C 1
ATOM 553 O O . ILE A 1 67 ? 4.087 -6.358 -4.849 1.00 88.69 67 ILE A O 1
ATOM 557 N N . ALA A 1 68 ? 4.986 -6.084 -6.889 1.00 85.88 68 ALA A N 1
ATOM 558 C CA . ALA A 1 68 ? 6.100 -5.277 -6.438 1.00 85.88 68 ALA A CA 1
ATOM 559 C C . ALA A 1 68 ? 5.685 -3.923 -5.878 1.00 85.88 68 ALA A C 1
ATOM 561 O O . ALA A 1 68 ? 6.170 -3.531 -4.820 1.00 85.88 68 ALA A O 1
ATOM 562 N N . ILE A 1 69 ? 4.776 -3.216 -6.549 1.00 85.69 69 ILE A N 1
ATOM 563 C CA . ILE A 1 69 ? 4.272 -1.931 -6.060 1.00 85.69 69 ILE A CA 1
ATOM 564 C C . ILE A 1 69 ? 3.617 -2.107 -4.693 1.00 85.69 69 ILE A C 1
ATOM 566 O O . ILE A 1 69 ? 3.924 -1.344 -3.776 1.00 85.69 69 ILE A O 1
ATOM 570 N N . ALA A 1 70 ? 2.763 -3.124 -4.538 1.00 90.81 70 ALA A N 1
ATOM 571 C CA . ALA A 1 70 ? 2.085 -3.409 -3.277 1.00 90.81 70 ALA A CA 1
ATOM 572 C C . ALA A 1 70 ? 3.093 -3.628 -2.141 1.00 90.81 70 ALA A C 1
ATOM 574 O O . ALA A 1 70 ? 3.022 -2.982 -1.092 1.00 90.81 70 ALA A O 1
ATOM 575 N N . ALA A 1 71 ? 4.078 -4.498 -2.377 1.00 90.69 71 ALA A N 1
ATOM 576 C CA . ALA A 1 71 ? 5.110 -4.812 -1.400 1.00 90.69 71 ALA A CA 1
ATOM 577 C C . ALA A 1 71 ? 6.010 -3.603 -1.090 1.00 90.69 71 ALA A C 1
ATOM 579 O O . ALA A 1 71 ? 6.280 -3.325 0.079 1.00 90.69 71 ALA A O 1
ATOM 580 N N . GLN A 1 72 ? 6.464 -2.867 -2.111 1.00 86.56 72 GLN A N 1
ATOM 581 C CA . GLN A 1 72 ? 7.376 -1.734 -1.940 1.00 86.56 72 GLN A CA 1
ATOM 582 C C . GLN A 1 72 ? 6.691 -0.592 -1.200 1.00 86.56 72 GLN A C 1
ATOM 584 O O . GLN A 1 72 ? 7.278 -0.025 -0.282 1.00 86.56 72 GLN A O 1
ATOM 589 N N . MET A 1 73 ? 5.458 -0.253 -1.581 1.00 87.69 73 MET A N 1
ATOM 590 C CA . MET A 1 73 ? 4.717 0.840 -0.961 1.00 87.69 73 MET A CA 1
ATOM 591 C C . MET A 1 73 ? 4.508 0.576 0.534 1.00 87.69 73 MET A C 1
ATOM 593 O O . MET A 1 73 ? 4.836 1.437 1.352 1.00 87.69 73 MET A O 1
ATOM 597 N N . LEU A 1 74 ? 4.070 -0.630 0.910 1.00 91.25 74 LEU A N 1
ATOM 598 C CA . LEU A 1 74 ? 3.893 -0.997 2.318 1.00 91.25 74 LEU A CA 1
ATOM 599 C C . LEU A 1 74 ? 5.222 -1.008 3.082 1.00 91.25 74 LEU A C 1
ATOM 601 O O . LEU A 1 74 ? 5.306 -0.431 4.167 1.00 91.25 74 LEU A O 1
ATOM 605 N N . ALA A 1 75 ? 6.277 -1.598 2.511 1.00 88.75 75 ALA A N 1
ATOM 606 C CA . ALA A 1 75 ? 7.598 -1.615 3.135 1.00 88.75 75 ALA A CA 1
ATOM 607 C C . ALA A 1 75 ? 8.149 -0.194 3.338 1.00 88.75 75 ALA A C 1
ATOM 609 O O . ALA A 1 75 ? 8.631 0.124 4.421 1.00 88.75 75 ALA A O 1
ATOM 610 N N . GLN A 1 76 ? 8.010 0.691 2.348 1.00 84.75 76 GLN A N 1
ATOM 611 C CA . GLN A 1 76 ? 8.472 2.078 2.422 1.00 84.75 76 GLN A CA 1
ATOM 612 C C . GLN A 1 76 ? 7.675 2.917 3.430 1.00 84.75 76 GLN A C 1
ATOM 614 O O . GLN A 1 76 ? 8.244 3.788 4.089 1.00 84.75 76 GLN A O 1
ATOM 619 N N . MET A 1 77 ? 6.372 2.661 3.573 1.00 85.69 77 MET A N 1
ATOM 620 C CA . MET A 1 77 ? 5.543 3.305 4.597 1.00 85.69 77 MET A CA 1
ATOM 621 C C . MET A 1 77 ? 5.859 2.811 6.011 1.00 85.69 77 MET A C 1
ATOM 623 O O . MET A 1 77 ? 5.528 3.493 6.981 1.00 85.69 77 MET A O 1
ATOM 627 N N . ALA A 1 78 ? 6.499 1.649 6.137 1.00 87.50 78 ALA A N 1
ATOM 628 C CA . ALA A 1 78 ? 6.865 1.041 7.409 1.00 87.50 78 ALA A CA 1
ATOM 629 C C . ALA A 1 78 ? 8.326 1.236 7.804 1.00 87.50 78 ALA A C 1
ATOM 631 O O . ALA A 1 78 ? 8.637 1.198 8.991 1.00 87.50 78 ALA A O 1
ATOM 632 N N . VAL A 1 79 ? 9.220 1.404 6.830 1.00 81.19 79 VAL A N 1
ATOM 633 C CA . VAL A 1 79 ? 10.653 1.630 7.015 1.00 81.19 79 VAL A CA 1
ATOM 634 C C . VAL A 1 79 ? 11.146 2.485 5.848 1.00 81.19 79 VAL A C 1
ATOM 636 O O . VAL A 1 79 ? 11.282 2.005 4.728 1.00 81.19 79 VAL A O 1
ATOM 639 N N . PHE A 1 80 ? 11.433 3.765 6.085 1.00 71.81 80 PHE A N 1
ATOM 640 C CA . PHE A 1 80 ? 12.098 4.602 5.082 1.00 71.81 80 PHE A CA 1
ATOM 641 C C . PHE A 1 80 ? 13.633 4.500 5.198 1.00 71.81 80 PHE A C 1
ATOM 643 O O . PHE A 1 80 ? 14.143 4.645 6.313 1.00 71.81 80 PHE A O 1
ATOM 650 N N . PRO A 1 81 ? 14.398 4.389 4.091 1.00 65.25 81 PRO A N 1
ATOM 651 C CA . PRO A 1 81 ? 13.976 4.237 2.692 1.00 65.25 81 PRO A CA 1
ATOM 652 C C . PRO A 1 81 ? 13.942 2.770 2.216 1.00 65.25 81 PRO A C 1
ATOM 654 O O . PRO A 1 81 ? 14.740 1.949 2.659 1.00 65.25 81 PRO A O 1
ATOM 657 N N . VAL A 1 82 ? 13.083 2.473 1.234 1.00 65.00 82 VAL A N 1
ATOM 658 C CA . VAL A 1 82 ? 13.139 1.244 0.420 1.00 65.00 82 VAL A CA 1
ATOM 659 C C . VAL A 1 82 ? 13.226 1.659 -1.045 1.00 65.00 82 VAL A C 1
ATOM 661 O O . VAL A 1 82 ? 12.388 2.421 -1.523 1.00 65.00 82 VAL A O 1
ATOM 664 N N . PHE A 1 83 ? 14.246 1.179 -1.752 1.00 60.91 83 PHE A N 1
ATOM 665 C CA . PHE A 1 83 ? 14.440 1.418 -3.182 1.00 60.91 83 PHE A CA 1
ATOM 666 C C . PHE A 1 83 ? 14.204 0.094 -3.910 1.00 60.91 83 PHE A C 1
ATOM 668 O O . PHE A 1 83 ? 14.867 -0.888 -3.588 1.00 60.91 83 PHE A O 1
ATOM 675 N N . GLY A 1 84 ? 13.229 0.039 -4.822 1.00 55.12 84 GLY A N 1
ATOM 676 C CA . GLY A 1 84 ? 12.756 -1.246 -5.354 1.00 55.12 84 GLY A CA 1
ATOM 677 C C . GLY A 1 84 ? 12.473 -1.287 -6.852 1.00 55.12 84 GLY A C 1
ATOM 678 O O . GLY A 1 84 ? 12.893 -2.244 -7.489 1.00 55.12 84 GLY A O 1
ATOM 679 N N . PHE A 1 85 ? 11.807 -0.283 -7.437 1.00 59.31 85 PHE A N 1
ATOM 680 C CA . PHE A 1 85 ? 11.375 -0.356 -8.843 1.00 59.31 85 PHE A CA 1
ATOM 681 C C . PHE A 1 85 ? 11.691 0.847 -9.724 1.00 59.31 85 PHE A C 1
ATOM 683 O O . PHE A 1 85 ? 11.801 1.987 -9.268 1.00 59.31 85 PHE A O 1
ATOM 690 N N . GLY A 1 86 ? 11.796 0.534 -11.021 1.00 51.62 86 GLY A N 1
ATOM 691 C CA . GLY A 1 86 ? 11.955 1.466 -12.129 1.00 51.62 86 GLY A CA 1
ATOM 692 C C . GLY A 1 86 ? 10.712 2.316 -12.421 1.00 51.62 86 GLY A C 1
ATOM 693 O O . GLY A 1 86 ? 9.606 2.072 -11.947 1.00 51.62 86 GLY A O 1
ATOM 694 N N . VAL A 1 87 ? 10.937 3.350 -13.228 1.00 49.66 87 VAL A N 1
ATOM 695 C CA . VAL A 1 87 ? 10.074 4.523 -13.463 1.00 49.66 87 VAL A CA 1
ATOM 696 C C . VAL A 1 87 ? 8.706 4.251 -14.110 1.00 49.66 87 VAL A C 1
ATOM 698 O O . VAL A 1 87 ? 7.842 5.119 -14.035 1.00 49.66 87 VAL A O 1
ATOM 701 N N . GLU A 1 88 ? 8.478 3.091 -14.729 1.00 51.50 88 GLU A N 1
ATOM 702 C CA . GLU A 1 88 ? 7.270 2.831 -15.539 1.00 51.50 88 GLU A CA 1
ATOM 703 C C . GLU A 1 88 ? 6.007 2.584 -14.702 1.00 51.50 88 GLU A C 1
ATOM 705 O O . GLU A 1 88 ? 4.914 2.986 -15.091 1.00 51.50 88 GLU A O 1
ATOM 710 N N . ALA A 1 89 ? 6.157 1.998 -13.513 1.00 59.75 89 ALA A N 1
ATOM 711 C CA . ALA A 1 89 ? 5.049 1.666 -12.612 1.00 59.75 89 ALA A CA 1
ATOM 712 C C . ALA A 1 89 ? 4.775 2.766 -11.564 1.00 59.75 89 ALA A C 1
ATOM 714 O O . ALA A 1 89 ? 4.007 2.600 -10.613 1.00 59.75 89 ALA A O 1
ATOM 715 N N . TYR A 1 90 ? 5.441 3.909 -11.727 1.00 67.38 90 TYR A N 1
ATOM 716 C CA . TYR A 1 90 ? 5.429 5.006 -10.774 1.00 67.38 90 TYR A CA 1
ATOM 717 C C . TYR A 1 90 ? 4.028 5.613 -10.529 1.00 67.38 90 TYR A C 1
ATOM 719 O O . TYR A 1 90 ? 3.742 5.926 -9.375 1.00 67.38 90 TYR A O 1
ATOM 727 N N . PRO A 1 91 ? 3.109 5.710 -11.516 1.00 71.88 91 PRO A N 1
ATOM 728 C CA . PRO A 1 91 ? 1.763 6.245 -11.276 1.00 71.88 91 PRO A CA 1
ATOM 729 C C . PRO A 1 91 ? 0.905 5.392 -10.332 1.00 71.88 91 PRO A C 1
ATOM 731 O O . PRO A 1 91 ? 0.285 5.936 -9.420 1.00 71.88 91 PRO A O 1
ATOM 734 N N . LEU A 1 92 ? 0.916 4.064 -10.486 1.00 74.25 92 LEU A N 1
ATOM 735 C CA . LEU A 1 92 ? 0.186 3.157 -9.589 1.00 74.25 92 LEU A CA 1
ATOM 736 C C . LEU A 1 92 ? 0.794 3.170 -8.177 1.00 74.25 92 LEU A C 1
ATOM 738 O O . LEU A 1 92 ? 0.073 3.175 -7.179 1.00 74.25 92 LEU A O 1
ATOM 742 N N . TYR A 1 93 ? 2.123 3.270 -8.080 1.00 77.94 93 TYR A N 1
ATOM 743 C CA . TYR A 1 93 ? 2.808 3.499 -6.809 1.00 77.94 93 TYR A CA 1
ATOM 744 C C . TYR A 1 93 ? 2.384 4.826 -6.150 1.00 77.94 93 TYR A C 1
ATOM 746 O O . TYR A 1 93 ? 2.050 4.840 -4.963 1.00 77.94 93 TYR A O 1
ATOM 754 N N . GLU A 1 94 ? 2.354 5.935 -6.897 1.00 75.44 94 GLU A N 1
ATOM 755 C CA . GLU A 1 94 ? 1.926 7.245 -6.389 1.00 75.44 94 GLU A CA 1
ATOM 756 C C . GLU A 1 94 ? 0.457 7.251 -5.963 1.00 75.44 94 GLU A C 1
ATOM 758 O O . GLU A 1 94 ? 0.121 7.856 -4.941 1.00 75.44 94 GLU A O 1
ATOM 763 N N . GLN A 1 95 ? -0.415 6.571 -6.710 1.00 77.12 95 GLN A N 1
ATOM 764 C CA . GLN A 1 95 ? -1.823 6.402 -6.362 1.00 77.12 95 GLN A CA 1
ATOM 765 C C . GLN A 1 95 ? -1.954 5.629 -5.050 1.00 77.12 95 GLN A C 1
ATOM 767 O O . GLN A 1 95 ? -2.572 6.133 -4.113 1.00 77.12 95 GLN A O 1
ATOM 772 N N . ALA A 1 96 ? -1.307 4.467 -4.927 1.00 80.88 96 ALA A N 1
ATOM 773 C CA . ALA A 1 96 ? -1.338 3.671 -3.703 1.00 80.88 96 ALA A CA 1
ATOM 774 C C . ALA A 1 96 ? -0.790 4.447 -2.496 1.00 80.88 96 ALA A C 1
ATOM 776 O O . ALA A 1 96 ? -1.435 4.525 -1.449 1.00 80.88 96 ALA A O 1
ATOM 777 N N . GLN A 1 97 ? 0.351 5.119 -2.660 1.00 81.38 97 GLN A N 1
ATOM 778 C CA . GLN A 1 97 ? 0.917 5.993 -1.635 1.00 81.38 97 GLN A CA 1
ATOM 779 C C . GLN A 1 97 ? -0.045 7.131 -1.255 1.00 81.38 97 GLN A C 1
ATOM 781 O O . GLN A 1 97 ? -0.237 7.408 -0.070 1.00 81.38 97 GLN A O 1
ATOM 786 N N . THR A 1 98 ? -0.664 7.786 -2.238 1.00 78.06 98 THR A N 1
ATOM 787 C CA . THR A 1 98 ? -1.634 8.868 -2.022 1.00 78.06 98 THR A CA 1
ATOM 788 C C . THR A 1 98 ? -2.826 8.385 -1.214 1.00 78.06 98 THR A C 1
ATOM 790 O O . THR A 1 98 ? -3.220 9.052 -0.258 1.00 78.06 98 THR A O 1
ATOM 793 N N . TRP A 1 99 ? -3.368 7.217 -1.553 1.00 82.44 99 TRP A N 1
ATOM 794 C CA . TRP A 1 99 ? -4.501 6.623 -0.855 1.00 82.44 99 TRP A CA 1
ATOM 795 C C . TRP A 1 99 ? -4.169 6.282 0.591 1.00 82.44 99 TRP A C 1
ATOM 797 O O . TRP A 1 99 ? -4.937 6.640 1.479 1.00 82.44 99 TRP A O 1
ATOM 807 N N . ILE A 1 100 ? -3.013 5.673 0.857 1.00 84.94 100 ILE A N 1
ATOM 808 C CA . ILE A 1 100 ? -2.611 5.332 2.227 1.00 84.94 100 ILE A CA 1
ATOM 809 C C . ILE A 1 100 ? -2.318 6.588 3.062 1.00 84.94 100 ILE A C 1
ATOM 811 O O . ILE A 1 100 ? -2.738 6.667 4.217 1.00 84.94 100 ILE A O 1
ATOM 815 N N . ILE A 1 101 ? -1.680 7.613 2.486 1.00 79.56 101 ILE A N 1
ATOM 816 C CA . ILE A 1 101 ? -1.471 8.901 3.170 1.00 79.56 101 ILE A CA 1
ATOM 817 C C . ILE A 1 101 ? -2.812 9.592 3.451 1.00 79.56 101 ILE A C 1
ATOM 819 O O . ILE A 1 101 ? -3.012 10.111 4.547 1.00 79.56 101 ILE A O 1
ATOM 823 N N . ALA A 1 102 ? -3.740 9.590 2.492 1.00 78.50 102 ALA A N 1
ATOM 824 C CA . ALA A 1 102 ? -5.077 10.158 2.653 1.00 78.50 102 ALA A CA 1
ATOM 825 C C . ALA A 1 102 ? -5.886 9.418 3.723 1.00 78.50 102 ALA A C 1
ATOM 827 O O . ALA A 1 102 ? -6.506 10.049 4.578 1.00 78.50 102 ALA A O 1
ATOM 828 N N . PHE A 1 103 ? -5.842 8.087 3.687 1.00 82.44 103 PHE A N 1
ATOM 829 C CA . PHE A 1 103 ? -6.473 7.201 4.656 1.00 82.44 103 PHE A CA 1
ATOM 830 C C . PHE A 1 103 ? -5.936 7.452 6.067 1.00 82.44 103 PHE A C 1
ATOM 832 O O . PHE A 1 103 ? -6.712 7.504 7.014 1.00 82.44 103 PHE A O 1
ATOM 839 N N . ALA A 1 104 ? -4.637 7.727 6.195 1.00 78.94 104 ALA A N 1
ATOM 840 C CA . ALA A 1 104 ? -4.006 8.159 7.437 1.00 78.94 104 ALA A CA 1
ATOM 841 C C . ALA A 1 104 ? -4.378 9.584 7.897 1.00 78.94 104 ALA A C 1
ATOM 843 O O . ALA A 1 104 ? -3.913 10.024 8.944 1.00 78.94 104 ALA A O 1
ATOM 844 N N . GLY A 1 105 ? -5.148 10.353 7.121 1.00 73.00 105 GLY A N 1
ATOM 845 C CA . GLY A 1 105 ? -5.426 11.766 7.406 1.00 73.00 105 GLY A CA 1
ATOM 846 C C . GLY A 1 105 ? -4.255 12.714 7.101 1.00 73.00 105 GLY A C 1
ATOM 847 O O . GLY A 1 105 ? -4.231 13.851 7.579 1.00 73.00 105 GLY A O 1
ATOM 848 N N . GLY A 1 106 ? -3.274 12.263 6.318 1.00 73.19 106 GLY A N 1
ATOM 849 C CA . GLY A 1 106 ? -2.179 13.077 5.799 1.00 73.19 106 GLY A CA 1
ATOM 850 C C . GLY A 1 106 ? -2.564 13.899 4.564 1.00 73.19 106 GLY A C 1
ATOM 851 O O . GLY A 1 106 ? -3.683 13.845 4.056 1.00 73.19 106 GLY A O 1
ATOM 852 N N . VAL A 1 107 ? -1.609 14.683 4.062 1.00 70.50 107 VAL A N 1
ATOM 853 C CA . VAL A 1 107 ? -1.740 15.448 2.815 1.00 70.50 107 VAL A CA 1
ATOM 854 C C . VAL A 1 107 ? -0.860 14.789 1.752 1.00 70.50 107 VAL A C 1
ATOM 856 O O . VAL A 1 107 ? 0.358 14.762 1.929 1.00 70.50 107 VAL A O 1
ATOM 859 N N . PRO A 1 108 ? -1.420 14.272 0.649 1.00 64.38 108 PRO A N 1
ATOM 860 C CA . PRO A 1 108 ? -0.634 13.628 -0.396 1.00 64.38 108 PRO A CA 1
ATOM 861 C C . PRO A 1 108 ? 0.318 14.625 -1.073 1.00 64.38 108 PRO A C 1
ATOM 863 O O . PRO A 1 108 ? 0.137 15.845 -0.942 1.00 64.38 108 PRO A O 1
ATOM 866 N N . PRO A 1 109 ? 1.363 14.137 -1.766 1.00 59.97 109 PRO A N 1
ATOM 867 C CA . PRO A 1 109 ? 2.233 15.021 -2.527 1.00 59.97 109 PRO A CA 1
ATOM 868 C C . PRO A 1 109 ? 1.419 15.790 -3.583 1.00 59.97 109 PRO A C 1
ATOM 870 O O . PRO A 1 109 ? 0.444 15.261 -4.121 1.00 59.97 109 PRO A O 1
ATOM 873 N N . PRO A 1 110 ? 1.792 17.040 -3.913 1.00 54.81 110 PRO A N 1
ATOM 874 C CA . PRO A 1 110 ? 1.246 17.692 -5.099 1.00 54.81 110 PRO A CA 1
ATOM 875 C C . PRO A 1 110 ? 1.623 16.886 -6.359 1.00 54.81 110 PRO A C 1
ATOM 877 O O . PRO A 1 110 ? 2.626 16.171 -6.327 1.00 54.81 110 PRO A O 1
ATOM 880 N N . PRO A 1 111 ? 0.892 17.020 -7.483 1.00 53.19 111 PRO A N 1
ATOM 881 C CA . PRO A 1 111 ? 1.238 16.328 -8.725 1.00 53.19 111 PRO A CA 1
ATOM 882 C C . PRO A 1 111 ? 2.704 16.560 -9.131 1.00 53.19 111 PRO A C 1
ATOM 884 O O . PRO A 1 111 ? 3.121 17.708 -9.298 1.00 53.19 111 PRO A O 1
ATOM 887 N N . GLY A 1 112 ? 3.479 15.480 -9.289 1.00 49.12 112 GLY A N 1
ATOM 888 C CA . GLY A 1 112 ? 4.922 15.522 -9.582 1.00 49.12 112 GLY A CA 1
ATOM 889 C C . GLY A 1 112 ? 5.838 15.666 -8.355 1.00 49.12 112 GLY A C 1
ATOM 890 O O . GLY A 1 112 ? 7.056 15.755 -8.508 1.00 49.12 112 GLY A O 1
ATOM 891 N N . GLY A 1 113 ? 5.278 15.703 -7.145 1.00 49.28 113 GLY A N 1
ATOM 892 C CA . GLY A 1 113 ? 6.014 15.656 -5.885 1.00 49.28 113 GLY A CA 1
ATOM 893 C C . GLY A 1 113 ? 6.278 14.220 -5.427 1.00 49.28 113 GLY A C 1
ATOM 894 O O . GLY A 1 113 ? 5.465 13.334 -5.634 1.00 49.28 113 GLY A O 1
ATOM 895 N N . ILE A 1 114 ? 7.410 14.000 -4.758 1.00 50.81 114 ILE A N 1
ATOM 896 C CA . ILE A 1 114 ? 7.862 12.656 -4.341 1.00 50.81 114 ILE A CA 1
ATOM 897 C C . ILE A 1 114 ? 7.439 12.333 -2.893 1.00 50.81 114 ILE A C 1
ATOM 899 O O . ILE A 1 114 ? 7.496 11.189 -2.453 1.00 50.81 114 ILE A O 1
ATOM 903 N N . VAL A 1 115 ? 7.041 13.347 -2.113 1.00 56.66 115 VAL A N 1
ATOM 904 C CA . VAL A 1 115 ? 6.819 13.214 -0.665 1.00 56.66 115 VAL A CA 1
ATOM 905 C C . VAL A 1 115 ? 5.514 13.892 -0.254 1.00 56.66 115 VAL A C 1
ATOM 907 O O . VAL A 1 115 ? 5.386 15.116 -0.329 1.00 56.66 115 VAL A O 1
ATOM 910 N N . GLY A 1 116 ? 4.543 13.093 0.193 1.00 58.44 116 GLY A N 1
ATOM 911 C CA . GLY A 1 116 ? 3.370 13.588 0.914 1.00 58.44 116 GLY A CA 1
ATOM 912 C C . GLY A 1 116 ? 3.695 13.908 2.373 1.00 58.44 116 GLY A C 1
ATOM 913 O O . GLY A 1 116 ? 4.677 13.424 2.934 1.00 58.44 116 GLY A O 1
ATOM 914 N N . ARG A 1 117 ? 2.868 14.736 3.008 1.00 64.38 117 ARG A N 1
ATOM 915 C CA . ARG A 1 117 ? 2.949 15.023 4.443 1.00 64.38 117 ARG A CA 1
ATOM 916 C C . ARG A 1 117 ? 2.117 14.003 5.210 1.00 64.38 117 ARG A C 1
ATOM 918 O O . ARG A 1 117 ? 0.903 13.939 5.038 1.00 64.38 117 ARG A O 1
ATOM 925 N N . THR A 1 118 ? 2.761 13.236 6.078 1.00 67.88 118 THR A N 1
ATOM 926 C CA . THR A 1 118 ? 2.074 12.366 7.035 1.00 67.88 118 THR A CA 1
ATOM 927 C C . THR A 1 118 ? 1.295 13.195 8.074 1.00 67.88 118 THR A C 1
ATOM 929 O O . THR A 1 118 ? 1.582 14.389 8.243 1.00 67.88 118 THR A O 1
ATOM 932 N N . PRO A 1 119 ? 0.268 12.620 8.731 1.00 64.31 119 PRO A N 1
ATOM 933 C CA . PRO A 1 119 ? -0.461 13.288 9.815 1.00 64.31 119 PRO A CA 1
ATOM 934 C C . PRO A 1 119 ? 0.478 13.750 10.950 1.00 64.31 119 PRO A C 1
ATOM 936 O O . PRO A 1 119 ? 1.620 13.299 11.039 1.00 64.31 119 PRO A O 1
ATOM 939 N N . PRO A 1 120 ? 0.049 14.675 11.828 1.00 64.06 120 PRO A N 1
ATOM 940 C CA . PRO A 1 120 ? 0.861 15.081 12.971 1.00 64.06 120 PRO A CA 1
ATOM 941 C C . PRO A 1 120 ? 1.079 13.908 13.934 1.00 64.06 120 PRO A C 1
ATOM 943 O O . PRO A 1 120 ? 0.193 13.077 14.139 1.00 64.06 120 PRO A O 1
ATOM 946 N N . MET A 1 121 ? 2.254 13.854 14.552 1.00 63.56 121 MET A N 1
ATOM 947 C CA . MET A 1 121 ? 2.558 12.861 15.582 1.00 63.56 121 MET A CA 1
ATOM 948 C C . MET A 1 121 ? 2.023 13.293 16.945 1.00 63.56 121 MET A C 1
ATOM 950 O O . MET A 1 121 ? 1.956 14.490 17.234 1.00 63.56 121 MET A O 1
ATOM 954 N N . ASN A 1 122 ? 1.671 12.318 17.775 1.00 59.31 122 ASN A N 1
ATOM 955 C CA . ASN A 1 122 ? 1.472 12.519 19.200 1.00 59.31 122 ASN A CA 1
ATOM 956 C C . ASN A 1 122 ? 2.832 12.633 19.931 1.00 59.31 122 ASN A C 1
ATOM 958 O O . ASN A 1 122 ? 3.884 12.345 19.343 1.00 59.31 122 ASN A O 1
ATOM 962 N N . PRO A 1 123 ? 2.842 13.097 21.195 1.00 52.38 123 PRO A N 1
ATOM 963 C CA . PRO A 1 123 ? 4.063 13.254 21.991 1.00 52.38 123 PRO A CA 1
ATOM 964 C C . PRO A 1 123 ? 4.890 11.971 22.157 1.00 52.38 123 PRO A C 1
ATOM 966 O O . PRO A 1 123 ? 6.099 12.046 22.365 1.00 52.38 123 PRO A O 1
ATOM 969 N N . GLU A 1 124 ? 4.260 10.806 22.026 1.00 62.38 124 GLU A N 1
ATOM 970 C CA . GLU A 1 124 ? 4.877 9.481 22.115 1.00 62.38 124 GLU A CA 1
ATOM 971 C C . GLU A 1 124 ? 5.639 9.086 20.835 1.00 62.38 124 GLU A C 1
ATOM 973 O O . GLU A 1 124 ? 6.238 8.014 20.772 1.00 62.38 124 GLU A O 1
ATOM 978 N N . GLY A 1 125 ? 5.648 9.946 19.810 1.00 54.94 125 GLY A N 1
ATOM 979 C CA . GLY A 1 125 ? 6.370 9.712 18.557 1.00 54.94 125 GLY A CA 1
ATOM 980 C C . GLY A 1 125 ? 5.636 8.799 17.575 1.00 54.94 125 GLY A C 1
ATOM 981 O O . GLY A 1 125 ? 6.228 8.363 16.588 1.00 54.94 125 GLY A O 1
ATOM 982 N N . THR A 1 126 ? 4.351 8.536 17.816 1.00 55.78 126 THR A N 1
ATOM 983 C CA . THR A 1 126 ? 3.466 7.802 16.902 1.00 55.78 126 THR A CA 1
ATOM 984 C C . THR A 1 126 ? 2.562 8.774 16.152 1.00 55.78 126 THR A C 1
ATOM 986 O O . THR A 1 126 ? 2.329 9.897 16.593 1.00 55.78 126 THR A O 1
ATOM 989 N N . TYR A 1 127 ? 2.074 8.397 14.975 1.00 61.97 127 TYR A N 1
ATOM 990 C CA . TYR A 1 127 ? 1.122 9.239 14.257 1.00 61.97 127 TYR A CA 1
ATOM 991 C C . TYR A 1 127 ? -0.194 9.338 15.030 1.00 61.97 127 TYR A C 1
ATOM 993 O O . TYR A 1 127 ? -0.671 8.347 15.575 1.00 61.97 127 TYR A O 1
ATOM 1001 N N . SER A 1 128 ? -0.776 10.539 15.092 1.00 61.88 128 SER A N 1
ATOM 1002 C CA . SER A 1 128 ? -2.153 10.669 15.574 1.00 61.88 128 SER A CA 1
ATOM 1003 C C . SER A 1 128 ? -3.051 9.846 14.650 1.00 61.88 128 SER A C 1
ATOM 1005 O O . SER A 1 128 ? -2.805 9.817 13.438 1.00 61.88 128 SER A O 1
ATOM 1007 N N . LEU A 1 129 ? -4.055 9.174 15.226 1.00 57.81 129 LEU A N 1
ATOM 1008 C CA . LEU A 1 129 ? -4.988 8.331 14.481 1.00 57.81 129 LEU A CA 1
ATOM 1009 C C . LEU A 1 129 ? -5.507 9.047 13.214 1.00 57.81 129 LEU A C 1
ATOM 1011 O O . LEU A 1 129 ? -5.601 10.278 13.180 1.00 57.81 129 LEU A O 1
ATOM 1015 N N . PRO A 1 130 ? -5.828 8.288 12.157 1.00 60.81 130 PRO A N 1
ATOM 1016 C CA . PRO A 1 130 ? -5.845 6.825 12.125 1.00 60.81 130 PRO A CA 1
ATOM 1017 C C . PRO A 1 130 ? -4.485 6.151 11.874 1.00 60.81 130 PRO A C 1
ATOM 1019 O O . PRO A 1 130 ? -4.431 4.936 11.985 1.00 60.81 130 PRO A O 1
ATOM 1022 N N . GLY A 1 131 ? -3.400 6.874 11.573 1.00 68.50 131 GLY A N 1
ATOM 1023 C CA . GLY A 1 131 ? -2.086 6.273 11.282 1.00 68.50 131 GLY A CA 1
ATOM 1024 C C . GLY A 1 131 ? -1.363 5.672 12.499 1.00 68.50 131 GLY A C 1
ATOM 1025 O O . GLY A 1 131 ? -1.677 5.995 13.638 1.00 68.50 131 GLY A O 1
ATOM 1026 N N . GLY A 1 132 ? -0.354 4.823 12.265 1.00 71.81 132 GLY A N 1
ATOM 1027 C CA . GLY A 1 132 ? 0.584 4.385 13.311 1.00 71.81 132 GLY A CA 1
ATOM 1028 C C . GLY A 1 132 ? 0.084 3.314 14.289 1.00 71.81 132 GLY A C 1
ATOM 1029 O O . GLY A 1 132 ? 0.818 2.973 15.213 1.00 71.81 132 GLY A O 1
ATOM 1030 N N . SER A 1 133 ? -1.119 2.758 14.094 1.00 81.00 133 SER A N 1
ATOM 1031 C CA . SER A 1 133 ? -1.641 1.639 14.894 1.00 81.00 133 SER A CA 1
ATOM 1032 C C . SER A 1 133 ? -1.513 0.288 14.174 1.00 81.00 133 SER A C 1
ATOM 1034 O O . SER A 1 133 ? -1.402 0.212 12.944 1.00 81.00 133 SER A O 1
ATOM 1036 N N . GLU A 1 134 ? -1.564 -0.813 14.930 1.00 87.00 134 GLU A N 1
ATOM 1037 C CA . GLU A 1 134 ? -1.605 -2.162 14.345 1.00 87.00 134 GLU A CA 1
ATOM 1038 C C . GLU A 1 134 ? -2.870 -2.380 13.503 1.00 87.00 134 GLU A C 1
ATOM 1040 O O . GLU A 1 134 ? -2.805 -2.952 12.414 1.00 87.00 134 GLU A O 1
ATOM 1045 N N . ALA A 1 135 ? -4.019 -1.892 13.988 1.00 88.06 135 ALA A N 1
ATOM 1046 C CA . ALA A 1 135 ? -5.297 -1.979 13.286 1.00 88.06 135 ALA A CA 1
ATOM 1047 C C . ALA A 1 135 ? -5.243 -1.231 11.947 1.00 88.06 135 ALA A C 1
ATOM 1049 O O . ALA A 1 135 ? -5.642 -1.775 10.917 1.00 88.06 135 ALA A O 1
ATOM 1050 N N . PHE A 1 136 ? -4.657 -0.031 11.940 1.00 88.31 136 PHE A N 1
ATOM 1051 C CA . PHE A 1 136 ? -4.428 0.729 10.717 1.00 88.31 136 PHE A CA 1
ATOM 1052 C C . PHE A 1 136 ? -3.490 0.003 9.770 1.00 88.31 136 PHE A C 1
ATOM 1054 O O . PHE A 1 136 ? -3.743 -0.042 8.574 1.00 88.31 136 PHE A O 1
ATOM 1061 N N . THR A 1 137 ? -2.422 -0.600 10.295 1.00 91.31 137 THR A N 1
ATOM 1062 C CA . THR A 1 137 ? -1.463 -1.342 9.474 1.00 91.31 137 THR A CA 1
ATOM 1063 C C . THR A 1 137 ? -2.135 -2.513 8.759 1.00 91.31 137 THR A C 1
ATOM 1065 O O . THR A 1 137 ? -1.924 -2.698 7.563 1.00 91.31 137 THR A O 1
ATOM 1068 N N . ARG A 1 138 ? -3.012 -3.256 9.445 1.00 93.25 138 ARG A N 1
ATOM 1069 C CA . ARG A 1 138 ? -3.821 -4.323 8.832 1.00 93.25 138 ARG A CA 1
ATOM 1070 C C . ARG A 1 138 ? -4.765 -3.778 7.763 1.00 93.25 138 ARG A C 1
ATOM 1072 O O . ARG A 1 138 ? -4.769 -4.285 6.645 1.00 93.25 138 ARG A O 1
ATOM 1079 N N . ALA A 1 139 ? -5.496 -2.709 8.076 1.00 92.88 139 ALA A N 1
ATOM 1080 C CA . ALA A 1 139 ? -6.386 -2.066 7.116 1.00 92.88 139 ALA A CA 1
ATOM 1081 C C . ALA A 1 139 ? -5.623 -1.526 5.897 1.00 92.88 139 ALA A C 1
ATOM 1083 O O . ALA A 1 139 ? -6.093 -1.664 4.776 1.00 92.88 139 ALA A O 1
ATOM 1084 N N . ALA A 1 140 ? -4.423 -0.973 6.078 1.00 93.25 140 ALA A N 1
ATOM 1085 C CA . ALA A 1 140 ? -3.584 -0.485 4.992 1.00 93.25 140 ALA A CA 1
ATOM 1086 C C . ALA A 1 140 ? -3.153 -1.613 4.044 1.00 93.25 140 ALA A C 1
ATOM 1088 O O . ALA A 1 140 ? -3.148 -1.400 2.832 1.00 93.25 140 ALA A O 1
ATOM 1089 N N . VAL A 1 141 ? -2.851 -2.814 4.557 1.00 95.25 141 VAL A N 1
ATOM 1090 C CA . VAL A 1 141 ? -2.604 -3.994 3.707 1.00 95.25 141 VAL A CA 1
ATOM 1091 C C . VAL A 1 141 ? -3.853 -4.342 2.901 1.00 95.25 141 VAL A C 1
ATOM 1093 O O . VAL A 1 141 ? -3.756 -4.470 1.684 1.00 95.25 141 VAL A O 1
ATOM 1096 N N . GLU A 1 142 ? -5.024 -4.429 3.540 1.00 95.38 142 GLU A N 1
ATOM 1097 C CA . GLU A 1 142 ? -6.288 -4.739 2.853 1.00 95.38 142 GLU A CA 1
ATOM 1098 C C . GLU A 1 142 ? -6.643 -3.698 1.780 1.00 95.38 142 GLU A C 1
ATOM 1100 O O . GLU A 1 142 ? -7.035 -4.055 0.672 1.00 95.38 142 GLU A O 1
ATOM 1105 N N . VAL A 1 143 ? -6.470 -2.410 2.087 1.00 93.69 143 VAL A N 1
ATOM 1106 C CA . VAL A 1 143 ? -6.697 -1.299 1.153 1.00 93.69 143 VAL A CA 1
ATOM 1107 C C . VAL A 1 143 ? -5.744 -1.384 -0.029 1.00 93.69 143 VAL A C 1
ATOM 1109 O O . VAL A 1 143 ? -6.177 -1.228 -1.165 1.00 93.69 143 VAL A O 1
ATOM 1112 N N . THR A 1 144 ? -4.463 -1.651 0.223 1.00 93.44 144 THR A N 1
ATOM 1113 C CA . THR A 1 144 ? -3.450 -1.802 -0.831 1.00 93.44 144 THR A CA 1
ATOM 1114 C C . THR A 1 144 ? -3.782 -2.973 -1.741 1.00 93.44 144 THR A C 1
ATOM 1116 O O . THR A 1 144 ? -3.723 -2.849 -2.960 1.00 93.44 144 THR A O 1
ATOM 1119 N N . GLU A 1 145 ? -4.159 -4.101 -1.145 1.00 94.62 145 GLU A N 1
ATOM 1120 C CA . GLU A 1 145 ? -4.523 -5.309 -1.868 1.00 94.62 145 GLU A CA 1
ATOM 1121 C C . GLU A 1 145 ? -5.758 -5.076 -2.746 1.00 94.62 145 GLU A C 1
ATOM 1123 O O . GLU A 1 145 ? -5.741 -5.380 -3.936 1.00 94.62 145 GLU A O 1
ATOM 1128 N N . ALA A 1 146 ? -6.800 -4.457 -2.191 1.00 92.81 146 ALA A N 1
ATOM 1129 C CA . ALA A 1 146 ? -8.005 -4.121 -2.938 1.00 92.81 146 ALA A CA 1
ATOM 1130 C C . ALA A 1 146 ? -7.745 -3.089 -4.043 1.00 92.81 146 ALA A C 1
ATOM 1132 O O . ALA A 1 146 ? -8.292 -3.215 -5.133 1.00 92.81 146 ALA A O 1
ATOM 1133 N N . LEU A 1 147 ? -6.908 -2.084 -3.785 1.00 89.19 147 LEU A N 1
ATOM 1134 C CA . LEU A 1 147 ? -6.604 -1.035 -4.756 1.00 89.19 147 LEU A CA 1
ATOM 1135 C C . LEU A 1 147 ? -5.820 -1.577 -5.955 1.00 89.19 147 LEU A C 1
ATOM 1137 O O . LEU A 1 147 ? -6.108 -1.199 -7.084 1.00 89.19 147 LEU A O 1
ATOM 1141 N N . ILE A 1 148 ? -4.828 -2.435 -5.708 1.00 88.56 148 ILE A N 1
ATOM 1142 C CA . ILE A 1 148 ? -3.895 -2.901 -6.742 1.00 88.56 148 ILE A CA 1
ATOM 1143 C C . ILE A 1 148 ? -4.435 -4.121 -7.500 1.00 88.56 148 ILE A C 1
ATOM 1145 O O . ILE A 1 148 ? -4.161 -4.252 -8.691 1.00 88.56 148 ILE A O 1
ATOM 1149 N N . PHE A 1 149 ? -5.184 -5.012 -6.842 1.00 90.19 149 PHE A N 1
ATOM 1150 C CA . PHE A 1 149 ? -5.591 -6.298 -7.429 1.00 90.19 149 PHE A CA 1
ATOM 1151 C C . PHE A 1 149 ? -7.102 -6.446 -7.665 1.00 90.19 149 PHE A C 1
ATOM 1153 O O . PHE A 1 14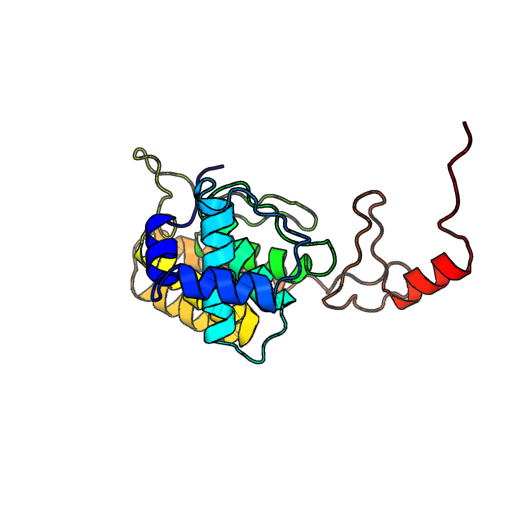9 ? -7.526 -7.456 -8.222 1.00 90.19 149 PHE A O 1
ATOM 1160 N N . ASP A 1 150 ? -7.921 -5.476 -7.252 1.00 89.94 150 ASP A N 1
ATOM 1161 C CA . ASP A 1 150 ? -9.375 -5.481 -7.472 1.00 89.94 150 ASP A CA 1
ATOM 1162 C C . ASP A 1 150 ? -9.829 -4.150 -8.086 1.00 89.94 150 ASP A C 1
ATOM 1164 O O . ASP A 1 150 ? -9.878 -3.998 -9.307 1.00 89.94 150 ASP A O 1
ATOM 1168 N N . SER A 1 151 ? -10.177 -3.176 -7.246 1.00 86.12 151 SER A N 1
ATOM 1169 C CA . SER A 1 151 ? -10.762 -1.914 -7.680 1.00 86.12 151 SER A CA 1
ATOM 1170 C C . SER A 1 151 ? -10.671 -0.834 -6.606 1.00 86.12 151 SER A C 1
ATOM 1172 O O . SER A 1 151 ? -10.740 -1.099 -5.402 1.00 86.12 151 SER A O 1
ATOM 1174 N N . GLU A 1 152 ? -10.647 0.429 -7.043 1.00 85.69 152 GLU A N 1
ATOM 1175 C CA . GLU A 1 152 ? -10.764 1.591 -6.151 1.00 85.69 152 GLU A CA 1
ATOM 1176 C C . GLU A 1 152 ? -12.011 1.500 -5.258 1.00 85.69 152 GLU A C 1
ATOM 1178 O O . GLU A 1 152 ? -11.951 1.763 -4.060 1.00 85.69 152 GLU A O 1
ATOM 1183 N N . ALA A 1 153 ? -13.140 1.044 -5.810 1.00 83.69 153 ALA A N 1
ATOM 1184 C CA . ALA A 1 153 ? -14.382 0.886 -5.059 1.00 83.69 153 ALA A CA 1
ATOM 1185 C C . ALA A 1 153 ? -14.270 -0.164 -3.937 1.00 83.69 153 ALA A C 1
ATOM 1187 O O . ALA A 1 153 ? -14.937 -0.039 -2.908 1.00 83.69 153 ALA A O 1
ATOM 1188 N N . ALA A 1 154 ? -13.466 -1.217 -4.116 1.00 87.12 154 ALA A N 1
ATOM 1189 C CA . ALA A 1 154 ? -13.196 -2.191 -3.062 1.00 87.12 154 ALA A CA 1
ATOM 1190 C C . ALA A 1 154 ? -12.337 -1.586 -1.947 1.00 87.12 154 ALA A C 1
ATOM 1192 O O . ALA A 1 154 ? -12.689 -1.718 -0.771 1.00 87.12 154 ALA A O 1
ATOM 1193 N N . ALA A 1 155 ? -11.289 -0.848 -2.315 1.00 88.19 155 ALA A N 1
ATOM 1194 C CA . ALA A 1 155 ? -10.456 -0.113 -1.371 1.00 88.19 155 ALA A CA 1
ATOM 1195 C C . ALA A 1 155 ? -11.273 0.916 -0.565 1.00 88.19 155 ALA A C 1
ATOM 1197 O O . ALA A 1 155 ? -11.158 0.974 0.660 1.00 88.19 155 ALA A O 1
ATOM 1198 N N . GLU A 1 156 ? -12.176 1.662 -1.211 1.00 87.38 156 GLU A N 1
ATOM 1199 C CA . GLU A 1 156 ? -13.073 2.618 -0.544 1.00 87.38 156 GLU A CA 1
ATOM 1200 C C . GLU A 1 156 ? -13.954 1.958 0.512 1.00 87.38 156 GLU A C 1
ATOM 1202 O O . GLU A 1 156 ? -14.094 2.485 1.615 1.00 87.38 156 GLU A O 1
ATOM 1207 N N . ARG A 1 157 ? -14.543 0.794 0.206 1.00 90.19 157 ARG A N 1
ATOM 1208 C CA . ARG A 1 157 ? -15.383 0.071 1.172 1.00 90.19 157 ARG A CA 1
ATOM 1209 C C . ARG A 1 157 ? -14.599 -0.308 2.425 1.00 90.19 157 ARG A C 1
ATOM 1211 O O . ARG A 1 157 ? -15.138 -0.201 3.524 1.00 90.19 157 ARG A O 1
ATOM 1218 N N . ILE A 1 158 ? -13.343 -0.723 2.268 1.00 92.56 158 ILE A N 1
ATOM 1219 C CA . ILE A 1 158 ? -12.465 -1.083 3.388 1.00 92.56 158 ILE A CA 1
ATOM 1220 C C . ILE A 1 158 ? -12.128 0.158 4.219 1.00 92.56 158 ILE A C 1
ATOM 1222 O O . ILE A 1 158 ? -12.265 0.119 5.441 1.00 92.56 158 ILE A O 1
ATOM 1226 N N . ILE A 1 159 ? -11.770 1.270 3.567 1.00 88.81 159 ILE A N 1
ATOM 1227 C CA . ILE A 1 159 ? -11.491 2.552 4.234 1.00 88.81 159 ILE A CA 1
ATOM 1228 C C . ILE A 1 159 ? -12.712 3.022 5.026 1.00 88.81 159 ILE A C 1
ATOM 1230 O O . ILE A 1 159 ? -12.600 3.319 6.212 1.00 88.81 159 ILE A O 1
ATOM 1234 N N . HIS A 1 160 ? -13.886 3.059 4.395 1.00 87.12 160 HIS A N 1
ATOM 1235 C CA . HIS A 1 160 ? -15.122 3.490 5.043 1.00 87.12 160 HIS A CA 1
ATOM 1236 C C . HIS A 1 160 ? -15.491 2.604 6.230 1.00 87.12 160 HIS A C 1
ATOM 1238 O O . HIS A 1 160 ? -15.859 3.127 7.279 1.00 87.12 160 HIS A O 1
ATOM 1244 N N . ARG A 1 161 ? -15.367 1.279 6.086 1.00 89.81 161 ARG A N 1
ATOM 1245 C CA . ARG A 1 161 ? -15.596 0.336 7.185 1.00 89.81 161 ARG A CA 1
ATOM 1246 C C . ARG A 1 161 ? -14.649 0.619 8.349 1.00 89.81 161 ARG A C 1
ATOM 1248 O O . ARG A 1 161 ? -15.117 0.806 9.465 1.00 89.81 161 ARG A O 1
ATOM 1255 N N . TYR A 1 162 ? -13.347 0.720 8.082 1.00 88.81 162 TYR A N 1
ATOM 1256 C CA . TYR A 1 162 ? -12.355 0.992 9.120 1.00 88.81 162 TYR A CA 1
ATOM 1257 C C . TYR A 1 162 ? -12.638 2.312 9.845 1.00 88.81 162 TYR A C 1
ATOM 1259 O O . TYR A 1 162 ? -12.681 2.342 11.072 1.00 88.81 162 TYR A O 1
ATOM 1267 N N . LEU A 1 163 ? -12.877 3.397 9.101 1.00 83.56 163 LEU A N 1
ATOM 1268 C CA . LEU A 1 163 ? -13.140 4.715 9.684 1.00 83.56 163 LEU A CA 1
ATOM 1269 C C . LEU A 1 163 ? -14.460 4.746 10.472 1.00 83.56 163 LEU A C 1
ATOM 1271 O O . LEU A 1 163 ? -14.533 5.426 11.490 1.00 83.56 163 LEU A O 1
ATOM 1275 N N . ALA A 1 164 ? -15.476 3.985 10.051 1.00 82.56 164 ALA A N 1
ATOM 1276 C CA . ALA A 1 164 ? -16.733 3.844 10.787 1.00 82.56 164 ALA A CA 1
ATOM 1277 C C . ALA A 1 164 ? -16.593 3.001 12.069 1.00 82.56 164 ALA A C 1
ATOM 1279 O O . ALA A 1 164 ? -17.297 3.233 13.047 1.00 82.56 164 ALA A O 1
ATOM 1280 N N . GLU A 1 165 ? -15.692 2.024 12.095 1.00 83.25 165 GLU A N 1
ATOM 1281 C CA . GLU A 1 165 ? -15.426 1.211 13.289 1.00 83.25 165 GLU A CA 1
ATOM 1282 C C . GLU A 1 165 ? -14.574 1.963 14.323 1.00 83.25 165 GLU A C 1
ATOM 1284 O O . GLU A 1 165 ? -14.674 1.696 15.519 1.00 83.25 165 GLU A O 1
ATOM 1289 N N . HIS A 1 166 ? -13.784 2.941 13.877 1.00 74.75 166 HIS A N 1
ATOM 1290 C CA . HIS A 1 166 ? -12.846 3.701 14.703 1.00 74.75 166 HIS A CA 1
ATOM 1291 C C . HIS A 1 166 ? -13.290 5.174 14.876 1.00 74.75 166 HIS A C 1
ATOM 1293 O O . HIS A 1 166 ? -12.446 6.062 14.855 1.00 74.75 166 HIS A O 1
ATOM 1299 N N . CYS A 1 167 ? -14.608 5.424 15.027 1.00 58.56 167 CYS A N 1
ATOM 1300 C CA . CYS A 1 167 ? -15.295 6.731 15.158 1.00 58.56 167 CYS A CA 1
ATOM 1301 C C . CYS A 1 167 ? -14.817 7.631 16.324 1.00 58.56 167 CYS A C 1
ATOM 1303 O O . CYS A 1 167 ? -15.572 7.926 17.252 1.00 58.56 167 CYS A O 1
ATOM 1305 N N . ASP A 1 168 ? -13.585 8.114 16.274 1.00 66.50 168 ASP A N 1
ATOM 1306 C CA . ASP A 1 168 ? -13.142 9.274 17.040 1.00 66.50 168 ASP A CA 1
ATOM 1307 C C . ASP A 1 168 ? -13.071 10.528 16.145 1.00 66.50 168 ASP A C 1
ATOM 1309 O O . ASP A 1 168 ? -13.237 10.472 14.921 1.00 66.50 168 ASP A O 1
ATOM 1313 N N . GLU A 1 169 ? -12.831 11.695 16.754 1.00 62.25 169 GLU A N 1
ATOM 1314 C CA . GLU A 1 169 ? -12.684 12.975 16.036 1.00 62.25 169 GLU A CA 1
ATOM 1315 C C . GLU A 1 169 ? -11.606 12.912 14.930 1.00 62.25 169 GLU A C 1
ATOM 1317 O O . GLU A 1 169 ? -11.625 13.680 13.961 1.00 62.25 169 GLU A O 1
ATOM 1322 N N . LEU A 1 170 ? -10.655 11.982 15.054 1.00 60.03 170 LEU A N 1
ATOM 1323 C CA . LEU A 1 170 ? -9.574 11.770 14.103 1.00 60.03 170 LEU A CA 1
ATOM 1324 C C . LEU A 1 170 ? -10.019 10.917 12.904 1.00 60.03 170 LEU A C 1
ATOM 1326 O O . LEU A 1 170 ? -9.665 11.247 11.768 1.00 60.03 170 LEU A O 1
ATOM 1330 N N . GLY A 1 171 ? -10.857 9.901 13.118 1.00 65.19 171 GLY A N 1
ATOM 1331 C CA . GLY A 1 171 ? -11.531 9.129 12.073 1.00 65.19 171 GLY A CA 1
ATOM 1332 C C . GLY A 1 171 ? -12.443 9.997 11.200 1.00 65.19 171 GLY A C 1
ATOM 1333 O O . GLY A 1 171 ? -12.376 9.921 9.969 1.00 65.19 171 GLY A O 1
ATOM 1334 N N . GLU A 1 172 ? -13.214 10.910 11.802 1.00 66.69 172 GLU A N 1
ATOM 1335 C CA . GLU A 1 172 ? -14.040 11.878 11.059 1.00 66.69 172 GLU A CA 1
ATOM 1336 C C . GLU A 1 172 ? -13.187 12.816 10.196 1.00 66.69 172 GLU A C 1
ATOM 1338 O O . GLU A 1 172 ? -13.482 13.068 9.019 1.00 66.69 172 GLU A O 1
ATOM 1343 N N . ARG A 1 173 ? -12.077 13.309 10.753 1.00 65.50 173 ARG A N 1
ATOM 1344 C CA . ARG A 1 173 ? -11.138 14.165 10.025 1.00 65.50 173 ARG A CA 1
ATOM 1345 C C . ARG A 1 173 ? -10.468 13.422 8.871 1.00 65.50 173 ARG A C 1
ATOM 1347 O O . ARG A 1 173 ? -10.377 13.979 7.774 1.00 65.50 173 ARG A O 1
ATOM 1354 N N . ALA A 1 174 ? -10.025 12.186 9.082 1.00 66.94 174 ALA A N 1
ATOM 1355 C CA . ALA A 1 174 ? -9.461 11.350 8.027 1.00 66.94 174 ALA A CA 1
ATOM 1356 C C . ALA A 1 174 ? -10.492 11.068 6.928 1.00 66.94 174 ALA A C 1
ATOM 1358 O O . ALA A 1 174 ? -10.179 11.197 5.745 1.00 66.94 174 ALA A O 1
ATOM 1359 N N . GLN A 1 175 ? -11.752 10.818 7.293 1.00 70.62 175 GLN A N 1
ATOM 1360 C CA . GLN A 1 175 ? -12.847 10.638 6.343 1.00 70.62 175 GLN A CA 1
ATOM 1361 C C . GLN A 1 175 ? -13.098 11.892 5.493 1.00 70.62 175 GLN A C 1
ATOM 1363 O O . GLN A 1 175 ? -13.334 11.783 4.284 1.00 70.62 175 GLN A O 1
ATOM 1368 N N . LEU A 1 176 ? -13.040 13.086 6.091 1.00 70.38 176 LEU A N 1
ATOM 1369 C CA . LEU A 1 176 ? -13.156 14.362 5.376 1.00 70.38 176 LEU A CA 1
ATOM 1370 C C . LEU A 1 176 ? -11.983 14.591 4.418 1.00 70.38 176 LEU A C 1
ATOM 1372 O O . LEU A 1 176 ? -12.197 14.999 3.273 1.00 70.38 176 LEU A O 1
ATOM 1376 N N . ILE A 1 177 ? -10.756 14.319 4.869 1.00 67.56 177 ILE A N 1
ATOM 1377 C CA . ILE A 1 177 ? -9.537 14.446 4.062 1.00 67.56 177 ILE A CA 1
ATOM 1378 C C . ILE A 1 177 ? -9.580 13.474 2.883 1.00 67.56 177 ILE A C 1
ATOM 1380 O O . ILE A 1 177 ? -9.426 13.907 1.741 1.00 67.56 177 ILE A O 1
ATOM 1384 N N . PHE A 1 178 ? -9.893 12.205 3.138 1.00 72.06 178 PHE A N 1
ATOM 1385 C CA . PHE A 1 178 ? -10.064 11.184 2.111 1.00 72.06 178 PHE A CA 1
ATOM 1386 C C . PHE A 1 178 ? -11.124 11.594 1.083 1.00 72.06 178 PHE A C 1
ATOM 1388 O O . PHE A 1 178 ? -10.849 11.630 -0.112 1.00 72.06 178 PHE A O 1
ATOM 1395 N N . ASN A 1 179 ? -12.307 12.026 1.530 1.00 72.25 179 ASN A N 1
ATOM 1396 C CA . ASN A 1 179 ? -13.366 12.492 0.631 1.00 72.25 179 ASN A CA 1
ATOM 1397 C C . ASN A 1 179 ? -12.957 13.715 -0.198 1.00 72.25 179 ASN A C 1
ATOM 1399 O O . ASN A 1 179 ? -13.371 13.844 -1.352 1.00 72.25 179 ASN A O 1
ATOM 1403 N N . ARG A 1 180 ? -12.167 14.630 0.373 1.00 66.44 180 ARG A N 1
ATOM 1404 C CA . ARG A 1 180 ? -11.654 15.803 -0.339 1.00 66.44 180 ARG A CA 1
ATOM 1405 C C . ARG A 1 180 ? -10.636 15.405 -1.403 1.00 66.44 180 ARG A C 1
ATOM 1407 O O . ARG A 1 180 ? -10.748 15.888 -2.523 1.00 66.44 180 ARG A O 1
ATOM 1414 N N . ILE A 1 181 ? -9.699 14.524 -1.059 1.00 63.59 181 ILE A N 1
ATOM 1415 C CA . ILE A 1 181 ? -8.668 13.996 -1.963 1.00 63.59 181 ILE A CA 1
ATOM 1416 C C . ILE A 1 181 ? -9.324 13.213 -3.097 1.00 63.59 181 ILE A C 1
ATOM 1418 O O . ILE A 1 181 ? -9.043 13.478 -4.262 1.00 63.59 181 ILE A O 1
ATOM 1422 N N . ARG A 1 182 ? -10.289 12.348 -2.778 1.00 65.81 182 ARG A N 1
ATOM 1423 C CA . ARG A 1 182 ? -11.113 11.636 -3.758 1.00 65.81 182 ARG A CA 1
ATOM 1424 C C . ARG A 1 182 ? -11.766 12.604 -4.747 1.00 65.81 182 ARG A C 1
ATOM 1426 O O . ARG A 1 182 ? -11.647 12.437 -5.953 1.00 65.81 182 ARG A O 1
ATOM 1433 N N . ARG A 1 183 ? -12.403 13.674 -4.256 1.00 64.19 183 ARG A N 1
ATOM 1434 C CA . ARG A 1 183 ? -13.034 14.696 -5.114 1.00 64.19 183 ARG A CA 1
ATOM 1435 C C . ARG A 1 183 ? -12.028 15.522 -5.922 1.00 64.19 183 ARG A C 1
ATOM 1437 O O . ARG A 1 183 ? -12.380 15.970 -7.007 1.00 64.19 183 ARG A O 1
ATOM 1444 N N . SER A 1 184 ? -10.816 15.753 -5.411 1.00 54.66 184 SER A N 1
ATOM 1445 C CA . SER A 1 184 ? -9.794 16.534 -6.118 1.00 54.66 184 SER A CA 1
ATOM 1446 C C . SER A 1 184 ? -9.025 15.719 -7.155 1.00 54.66 184 SER A C 1
ATOM 1448 O O . SER A 1 184 ? -8.740 16.255 -8.217 1.00 54.66 184 SER A O 1
ATOM 1450 N N . HIS A 1 185 ? -8.729 14.443 -6.888 1.00 52.19 185 HIS A N 1
ATOM 1451 C CA . HIS A 1 185 ? -8.041 13.561 -7.838 1.00 52.19 185 HIS A CA 1
ATOM 1452 C C . HIS A 1 185 ? -8.976 13.044 -8.937 1.00 52.19 185 HIS A C 1
ATOM 1454 O O . HIS A 1 185 ? -8.562 13.007 -10.091 1.00 52.19 185 HIS A O 1
ATOM 1460 N N . LEU A 1 186 ? -10.256 12.782 -8.633 1.00 46.84 186 LEU A N 1
ATOM 1461 C CA . LEU A 1 186 ? -11.278 12.462 -9.646 1.00 46.84 186 LEU A CA 1
ATOM 1462 C C . LEU A 1 186 ? -11.777 13.698 -10.427 1.00 46.84 186 LEU A C 1
ATOM 1464 O O . LEU A 1 186 ? -12.610 13.571 -11.320 1.00 46.84 186 LEU A O 1
ATOM 1468 N N . GLY A 1 187 ? -11.301 14.899 -10.076 1.00 37.50 187 GLY A N 1
ATOM 1469 C CA . GLY A 1 187 ? -11.630 16.165 -10.741 1.00 37.50 187 GLY A CA 1
ATOM 1470 C C . GLY A 1 187 ? -10.486 16.769 -11.560 1.00 37.50 187 GLY A C 1
ATOM 1471 O O . GLY A 1 187 ? -10.705 17.738 -12.288 1.00 37.50 187 GLY A O 1
ATOM 1472 N N . THR A 1 188 ? -9.270 16.230 -11.465 1.00 43.25 188 THR A N 1
ATOM 1473 C CA . THR A 1 188 ? -8.169 16.620 -12.351 1.00 43.25 188 THR A CA 1
ATOM 1474 C C . THR A 1 188 ? -8.302 15.859 -13.667 1.00 43.25 188 THR A C 1
ATOM 1476 O O . THR A 1 188 ? -8.269 14.629 -13.635 1.00 43.25 188 THR A O 1
ATOM 1479 N N . PRO A 1 189 ? -8.452 16.537 -14.823 1.00 43.69 189 PRO A N 1
ATOM 1480 C CA . PRO A 1 189 ? -8.446 15.851 -16.108 1.00 43.69 189 PRO A CA 1
ATOM 1481 C C . PRO A 1 189 ? -7.156 15.041 -16.214 1.00 43.69 189 PRO A C 1
ATOM 1483 O O . PRO A 1 189 ? -6.084 15.558 -15.878 1.00 43.69 189 PRO A O 1
ATOM 1486 N N . SER A 1 190 ? -7.275 13.782 -16.653 1.00 50.28 190 SER A N 1
ATOM 1487 C CA . SER A 1 190 ? -6.116 12.936 -16.947 1.00 50.28 190 SER A CA 1
ATOM 1488 C C . SER A 1 190 ? -5.128 13.781 -17.747 1.00 50.28 190 SER A C 1
ATOM 1490 O O . SER A 1 190 ? -5.559 14.393 -18.733 1.00 50.28 190 SER A O 1
ATOM 1492 N N . PRO A 1 191 ? -3.865 13.935 -17.308 1.00 56.56 191 PRO A N 1
ATOM 1493 C CA . PRO A 1 191 ? -2.981 14.883 -17.954 1.00 56.56 191 PRO A CA 1
ATOM 1494 C C . PRO A 1 191 ? -2.920 14.559 -19.447 1.00 56.56 191 PRO A C 1
ATOM 1496 O O . PRO A 1 191 ? -2.710 13.418 -19.834 1.00 56.56 191 PRO A O 1
ATOM 1499 N N . CYS A 1 192 ? -3.193 15.539 -20.299 1.00 59.28 192 CYS A N 1
ATOM 1500 C CA . CYS A 1 192 ? -3.163 15.320 -21.737 1.00 59.28 192 CYS A CA 1
ATOM 1501 C C . CYS A 1 192 ? -1.719 15.342 -22.235 1.00 59.28 192 CYS A C 1
ATOM 1503 O O . CYS A 1 192 ? -0.872 16.073 -21.713 1.00 59.28 192 CYS A O 1
ATOM 1505 N N . CYS A 1 193 ? -1.447 14.578 -23.287 1.00 67.50 193 CYS A N 1
ATOM 1506 C CA . CYS A 1 193 ? -0.200 14.676 -24.020 1.00 67.50 193 CYS A CA 1
ATOM 1507 C C . CYS A 1 193 ? -0.045 16.106 -24.537 1.00 67.50 193 CYS A C 1
ATOM 1509 O O . CYS A 1 193 ? -0.927 16.604 -25.234 1.00 67.50 193 CYS A O 1
ATOM 1511 N N . GLN A 1 194 ? 1.088 16.745 -24.246 1.00 70.50 194 GLN A N 1
ATOM 1512 C CA . GLN A 1 194 ? 1.384 18.099 -24.724 1.00 70.50 194 GLN A CA 1
ATOM 1513 C C . GLN A 1 194 ? 1.379 18.205 -26.260 1.00 70.50 194 GLN A C 1
ATOM 1515 O O . GLN A 1 194 ? 1.082 19.272 -26.786 1.00 70.50 194 GLN A O 1
ATOM 1520 N N . ASP A 1 195 ? 1.642 17.102 -26.969 1.00 72.69 195 ASP A N 1
ATOM 1521 C CA . ASP A 1 195 ? 1.755 17.093 -28.433 1.00 72.69 195 ASP A CA 1
ATOM 1522 C C . ASP A 1 195 ? 0.455 16.753 -29.152 1.00 72.69 195 ASP A C 1
ATOM 1524 O O . ASP A 1 195 ? 0.148 17.333 -30.190 1.00 72.69 195 ASP A O 1
ATOM 1528 N N . CYS A 1 196 ? -0.294 15.772 -28.650 1.00 78.31 196 CYS A N 1
ATOM 1529 C CA . CYS A 1 196 ? -1.477 15.265 -29.347 1.00 78.31 196 CYS A CA 1
ATOM 1530 C C . CYS A 1 196 ? -2.783 15.492 -28.588 1.00 78.31 196 CYS A C 1
ATOM 1532 O O . CYS A 1 196 ? -3.832 15.063 -29.065 1.00 78.31 196 CYS A O 1
ATOM 1534 N N . ALA A 1 197 ? -2.722 16.132 -27.416 1.00 68.69 197 ALA A N 1
ATOM 1535 C CA . ALA A 1 197 ? -3.844 16.413 -26.520 1.00 68.69 197 ALA A CA 1
ATOM 1536 C C . ALA A 1 197 ? -4.660 15.182 -26.073 1.00 68.69 197 ALA A C 1
ATOM 1538 O O . ALA A 1 197 ? -5.645 15.330 -25.351 1.00 68.69 197 ALA A O 1
ATOM 1539 N N . GLN A 1 198 ? -4.245 13.968 -26.448 1.00 70.75 198 GLN A N 1
ATOM 1540 C CA . GLN A 1 198 ? -4.878 12.736 -25.995 1.00 70.75 198 GLN A CA 1
ATOM 1541 C C . GLN A 1 198 ? -4.670 12.568 -24.489 1.00 70.75 198 GLN A C 1
ATOM 1543 O O . GLN A 1 198 ? -3.587 12.913 -24.000 1.00 70.75 198 GLN A O 1
ATOM 1548 N N . PRO A 1 199 ? -5.660 12.029 -23.758 1.00 58.19 199 PRO A N 1
ATOM 1549 C CA . PRO A 1 199 ? -5.466 11.627 -22.374 1.00 58.19 199 PRO A CA 1
ATOM 1550 C C . PRO A 1 199 ? -4.248 10.710 -22.289 1.00 58.19 199 PRO A C 1
ATOM 1552 O O . PRO A 1 199 ? -4.148 9.729 -23.028 1.00 58.19 199 PRO A O 1
ATOM 1555 N N . LEU A 1 200 ? -3.294 11.045 -21.428 1.00 57.12 200 LEU A N 1
ATOM 1556 C CA . LEU A 1 200 ? -2.220 10.119 -21.110 1.00 57.12 200 LEU A CA 1
ATOM 1557 C C . LEU A 1 200 ? -2.834 9.018 -20.237 1.00 57.12 200 LEU A C 1
ATOM 1559 O O . LEU A 1 200 ? -3.552 9.312 -19.275 1.00 57.12 200 LEU A O 1
ATOM 1563 N N . GLY A 1 201 ? -2.633 7.766 -20.652 1.00 49.22 201 GLY A N 1
ATOM 1564 C CA . GLY A 1 201 ? -3.026 6.594 -19.872 1.00 49.22 201 GLY A CA 1
ATOM 1565 C C . GLY A 1 201 ? -2.156 6.436 -18.625 1.00 49.22 201 GLY A C 1
ATOM 1566 O O . GLY A 1 201 ? -1.268 7.246 -18.377 1.00 49.22 201 GLY A O 1
ATOM 1567 N N . GLU A 1 202 ? -2.378 5.366 -17.864 1.00 43.19 202 GLU A N 1
ATOM 1568 C CA . GLU A 1 202 ? -1.702 5.070 -16.586 1.00 43.19 202 GLU A CA 1
ATOM 1569 C C . GLU A 1 202 ? -0.165 4.978 -16.671 1.00 43.19 202 GLU A C 1
ATOM 1571 O O . GLU A 1 202 ? 0.506 4.995 -15.646 1.00 43.19 202 GLU A O 1
ATOM 1576 N N . VAL A 1 203 ? 0.409 4.953 -17.878 1.00 42.69 203 VAL A N 1
ATOM 1577 C CA . VAL A 1 203 ? 1.855 4.933 -18.124 1.00 42.69 203 VAL A CA 1
ATOM 1578 C C . VAL A 1 203 ? 2.335 6.329 -18.527 1.00 42.69 203 VAL A C 1
ATOM 1580 O O . VAL A 1 203 ? 2.334 6.721 -19.697 1.00 42.69 203 VAL A O 1
ATOM 1583 N N . PHE A 1 204 ? 2.760 7.102 -17.529 1.00 42.00 204 PHE A N 1
ATOM 1584 C CA . PHE A 1 204 ? 3.436 8.381 -17.725 1.00 42.00 204 PHE A CA 1
ATOM 1585 C C . PHE A 1 204 ? 4.951 8.175 -17.710 1.00 42.00 204 PHE A C 1
ATOM 1587 O O . PHE A 1 204 ? 5.576 8.190 -16.649 1.00 42.00 204 PHE A O 1
ATOM 1594 N N . TYR A 1 205 ? 5.561 8.051 -18.892 1.00 40.31 205 TYR A N 1
ATOM 1595 C CA . TYR A 1 205 ? 7.011 8.179 -19.035 1.00 40.31 205 TYR A CA 1
ATOM 1596 C C . TYR A 1 205 ? 7.428 9.609 -18.683 1.00 40.31 205 TYR A C 1
ATOM 1598 O O . TYR A 1 205 ? 7.370 10.521 -19.506 1.00 40.31 205 TYR A O 1
ATOM 1606 N N . THR A 1 206 ? 7.867 9.811 -17.444 1.00 39.31 206 THR A N 1
ATOM 1607 C CA . THR A 1 206 ? 8.670 10.977 -17.093 1.00 39.31 206 THR A CA 1
ATOM 1608 C C . THR A 1 206 ? 10.131 10.558 -17.147 1.00 39.31 206 THR A C 1
ATOM 1610 O O . THR A 1 206 ? 10.651 9.920 -16.233 1.00 39.31 206 THR A O 1
ATOM 1613 N N . GLN A 1 207 ? 10.831 10.960 -18.212 1.00 38.00 207 GLN A N 1
ATOM 1614 C CA . GLN A 1 207 ? 12.250 11.268 -18.066 1.00 38.00 207 GLN A CA 1
ATOM 1615 C C . GLN A 1 207 ? 12.328 12.335 -16.973 1.00 38.00 207 GLN A C 1
ATOM 1617 O O . GLN A 1 207 ? 12.116 13.525 -17.215 1.00 38.00 207 GLN A O 1
ATOM 1622 N N . ARG A 1 208 ? 12.593 11.899 -15.741 1.00 31.98 208 ARG A N 1
ATOM 1623 C CA . ARG A 1 208 ? 12.739 12.738 -14.543 1.00 31.98 208 ARG A CA 1
ATOM 1624 C C . ARG A 1 208 ? 13.877 13.768 -14.630 1.00 31.98 208 ARG A C 1
ATOM 1626 O O . ARG A 1 208 ? 14.197 14.393 -13.628 1.00 31.98 208 ARG A O 1
ATOM 1633 N N . LEU A 1 209 ? 14.452 13.985 -15.812 1.00 35.16 209 LEU A N 1
ATOM 1634 C CA . LEU A 1 209 ? 15.460 15.002 -16.079 1.00 35.16 209 LEU A CA 1
ATOM 1635 C C . LEU A 1 209 ? 14.977 16.126 -17.018 1.00 35.16 209 LEU A C 1
ATOM 1637 O O . LEU A 1 209 ? 15.649 17.147 -17.077 1.00 35.16 209 LEU A O 1
ATOM 1641 N N . THR A 1 210 ? 13.815 16.019 -17.690 1.00 41.84 210 THR A N 1
ATOM 1642 C CA . THR A 1 210 ? 13.366 17.047 -18.668 1.00 41.84 210 THR A CA 1
ATOM 1643 C C . THR A 1 210 ? 11.946 17.597 -18.469 1.00 41.84 210 THR A C 1
ATOM 1645 O O . THR A 1 210 ? 11.600 18.612 -19.068 1.00 41.84 210 THR A O 1
ATOM 1648 N N . GLY A 1 211 ? 11.111 16.998 -17.609 1.00 49.38 211 GLY A N 1
ATOM 1649 C CA . GLY A 1 211 ? 9.808 17.575 -17.223 1.00 49.38 211 GLY A CA 1
ATOM 1650 C C . GLY A 1 211 ? 8.704 17.550 -18.297 1.00 49.38 211 GLY A C 1
ATOM 1651 O O . GLY A 1 211 ? 7.684 18.225 -18.142 1.00 49.38 211 GLY A O 1
ATOM 1652 N N . LEU A 1 212 ? 8.873 16.780 -19.375 1.00 52.25 212 LEU A N 1
ATOM 1653 C CA . LEU A 1 212 ? 7.901 16.683 -20.472 1.00 52.25 212 LEU A CA 1
ATOM 1654 C C . LEU A 1 212 ? 6.744 15.713 -20.157 1.00 52.25 212 LEU A C 1
ATOM 1656 O O . LEU A 1 212 ? 6.957 14.654 -19.570 1.00 52.25 212 LEU A O 1
ATOM 1660 N N . LYS A 1 213 ? 5.516 16.066 -20.581 1.00 63.31 213 LYS A N 1
ATOM 1661 C CA . LYS A 1 213 ? 4.288 15.250 -20.434 1.00 63.31 213 LYS A CA 1
ATOM 1662 C C . LYS A 1 213 ? 3.754 14.829 -21.810 1.00 63.31 213 LYS A C 1
ATOM 1664 O O . LYS A 1 213 ? 2.870 15.486 -22.364 1.00 63.31 213 LYS A O 1
ATOM 1669 N N . ILE A 1 214 ? 4.287 13.752 -22.389 1.00 65.75 214 ILE A N 1
ATOM 1670 C CA . ILE A 1 214 ? 3.915 13.260 -23.732 1.00 65.75 214 ILE A CA 1
ATOM 1671 C C . ILE A 1 214 ? 3.575 11.762 -23.728 1.00 65.75 214 ILE A C 1
ATOM 1673 O O . ILE A 1 214 ? 4.066 11.029 -22.878 1.00 65.75 214 ILE A O 1
ATOM 1677 N N . CYS A 1 215 ? 2.713 11.308 -24.650 1.00 69.25 215 CYS A N 1
ATOM 1678 C CA . CYS A 1 215 ? 2.317 9.897 -24.735 1.00 69.25 215 CYS A CA 1
ATOM 1679 C C . CYS A 1 215 ? 3.395 9.074 -25.442 1.00 69.25 215 CYS A C 1
ATOM 1681 O O . CYS A 1 215 ? 4.178 9.629 -26.215 1.00 69.25 215 CYS A O 1
ATOM 1683 N N . GLU A 1 216 ? 3.397 7.755 -25.242 1.00 67.25 216 GLU A N 1
ATOM 1684 C CA . GLU A 1 216 ? 4.388 6.853 -25.843 1.00 67.25 216 GLU A CA 1
ATOM 1685 C C . GLU A 1 216 ? 4.470 7.003 -27.370 1.00 67.25 216 GLU A C 1
ATOM 1687 O O . GLU A 1 216 ? 5.555 7.131 -27.932 1.00 67.25 216 GLU A O 1
ATOM 1692 N N . ALA A 1 217 ? 3.328 7.100 -28.055 1.00 73.25 217 ALA A N 1
ATOM 1693 C CA . ALA A 1 217 ? 3.298 7.283 -29.506 1.00 73.25 217 ALA A CA 1
ATOM 1694 C C . ALA A 1 217 ? 3.954 8.604 -29.960 1.00 73.25 217 ALA A C 1
ATOM 1696 O O . ALA A 1 217 ? 4.601 8.651 -31.008 1.00 73.25 217 ALA A O 1
ATOM 1697 N N . CYS A 1 218 ? 3.801 9.683 -29.187 1.00 74.62 218 CYS A N 1
ATOM 1698 C CA . CYS A 1 218 ? 4.459 10.962 -29.462 1.00 74.62 218 CYS A CA 1
ATOM 1699 C C . CYS A 1 218 ? 5.941 10.927 -29.079 1.00 74.62 218 CYS A C 1
ATOM 1701 O O . CYS A 1 218 ? 6.767 11.479 -29.802 1.00 74.62 218 CYS A O 1
ATOM 1703 N N . PHE A 1 219 ? 6.293 10.225 -28.001 1.00 71.81 219 PHE A N 1
ATOM 1704 C CA . PHE A 1 219 ? 7.678 9.997 -27.605 1.00 71.81 219 PHE A CA 1
ATOM 1705 C C . PHE A 1 219 ? 8.452 9.232 -28.685 1.00 71.81 219 PHE A C 1
ATOM 1707 O O . PHE A 1 219 ? 9.447 9.743 -29.191 1.00 71.81 219 PHE A O 1
ATOM 1714 N N . ARG A 1 220 ? 7.951 8.073 -29.133 1.00 71.12 220 ARG A N 1
ATOM 1715 C CA . ARG A 1 220 ? 8.569 7.267 -30.204 1.00 71.12 220 ARG A CA 1
ATOM 1716 C C . ARG A 1 220 ? 8.706 8.039 -31.509 1.00 71.12 220 ARG A C 1
ATOM 1718 O O . ARG A 1 220 ? 9.685 7.882 -32.231 1.00 71.12 220 ARG A O 1
ATOM 1725 N N . ARG A 1 221 ? 7.741 8.911 -31.805 1.00 79.56 221 ARG A N 1
ATOM 1726 C CA . ARG A 1 221 ? 7.809 9.800 -32.968 1.00 79.56 221 ARG A CA 1
ATOM 1727 C C . ARG A 1 221 ? 8.949 10.808 -32.845 1.00 79.56 221 ARG A C 1
ATOM 1729 O O . ARG A 1 221 ? 9.690 10.974 -33.805 1.00 79.56 221 ARG A O 1
ATOM 1736 N N . ARG A 1 222 ? 9.099 11.451 -31.684 1.00 73.56 222 ARG A N 1
ATOM 1737 C CA . ARG A 1 222 ? 10.200 12.387 -31.405 1.00 73.56 222 ARG A CA 1
ATOM 1738 C C . ARG A 1 222 ? 11.563 11.690 -31.425 1.00 73.56 222 ARG A C 1
ATOM 1740 O O . ARG A 1 222 ? 12.505 12.222 -32.001 1.00 73.56 222 ARG A O 1
ATOM 1747 N N . GLU A 1 223 ? 11.644 10.487 -30.866 1.00 70.06 223 GLU A N 1
ATOM 1748 C CA . GLU A 1 223 ? 12.842 9.638 -30.870 1.00 70.06 223 GLU A CA 1
ATOM 1749 C C . GLU A 1 223 ? 13.259 9.272 -32.299 1.00 70.06 223 GLU A C 1
ATOM 1751 O O . GLU A 1 223 ? 14.397 9.515 -32.692 1.00 70.06 223 GLU A O 1
ATOM 1756 N N . ALA A 1 224 ? 12.315 8.816 -33.125 1.00 74.38 224 ALA A N 1
ATOM 1757 C CA . ALA A 1 224 ? 12.560 8.535 -34.540 1.00 74.38 224 ALA A CA 1
ATOM 1758 C C . ALA A 1 224 ? 12.940 9.784 -35.360 1.00 74.38 224 ALA A C 1
ATOM 1760 O O . ALA A 1 224 ? 13.552 9.667 -36.419 1.00 74.38 224 ALA A O 1
ATOM 1761 N N . GLN A 1 225 ? 12.576 10.976 -34.883 1.00 78.12 225 GLN A N 1
ATOM 1762 C CA . GLN A 1 225 ? 12.922 12.264 -35.490 1.00 78.12 225 GLN A CA 1
ATOM 1763 C C . GLN A 1 225 ? 14.249 12.839 -34.970 1.00 78.12 225 GLN A C 1
ATOM 1765 O O . GLN A 1 225 ? 14.618 13.942 -35.365 1.00 78.12 225 GLN A O 1
ATOM 1770 N N . GLY A 1 226 ? 14.962 12.122 -34.092 1.00 66.44 226 GLY A N 1
ATOM 1771 C CA . GLY A 1 226 ? 16.230 12.578 -33.517 1.00 66.44 226 GLY A CA 1
ATOM 1772 C C . GLY A 1 226 ? 16.084 13.730 -32.518 1.00 66.44 226 GLY A C 1
ATOM 1773 O O . GLY A 1 226 ? 17.079 14.334 -32.137 1.00 66.44 226 GLY A O 1
ATOM 1774 N N . ALA A 1 227 ? 14.866 14.030 -32.054 1.00 60.56 227 ALA A N 1
ATOM 1775 C CA . ALA A 1 227 ? 14.574 15.185 -31.199 1.00 60.56 227 ALA A CA 1
ATOM 1776 C C . ALA A 1 227 ? 15.121 15.071 -29.757 1.00 60.56 227 ALA A C 1
ATOM 1778 O O . ALA A 1 227 ? 14.847 15.941 -28.934 1.00 60.56 227 ALA A O 1
ATOM 1779 N N . PHE A 1 228 ? 15.861 14.002 -29.445 1.00 59.69 228 PHE A N 1
ATOM 1780 C CA . PHE A 1 228 ? 16.489 13.758 -28.141 1.00 59.69 228 PHE A CA 1
ATOM 1781 C C . PHE A 1 228 ? 18.017 13.586 -28.223 1.00 59.69 228 PHE A C 1
ATOM 1783 O O . PHE A 1 228 ? 18.634 13.190 -27.238 1.00 59.69 228 PHE A O 1
ATOM 1790 N N . CYS A 1 229 ? 18.635 13.868 -29.374 1.00 47.75 229 CYS A N 1
ATOM 1791 C CA . CYS A 1 229 ? 20.089 13.855 -29.520 1.00 47.75 229 CYS A CA 1
ATOM 1792 C C . CYS A 1 229 ? 20.645 15.283 -29.456 1.00 47.75 229 CYS A C 1
ATOM 1794 O O . CYS A 1 229 ? 20.589 15.977 -30.460 1.00 47.75 229 CYS A O 1
ATOM 1796 N N . GLU A 1 230 ? 21.145 15.679 -28.281 1.00 40.81 230 GLU A N 1
ATOM 1797 C CA . GLU A 1 230 ? 22.196 16.683 -27.981 1.00 40.81 230 GLU A CA 1
ATOM 1798 C C . GLU A 1 230 ? 22.209 16.812 -26.433 1.00 40.81 230 GLU A C 1
ATOM 1800 O O . GLU A 1 230 ? 21.153 17.002 -25.840 1.00 40.81 230 GLU A O 1
ATOM 1805 N N . GLU A 1 231 ? 23.281 16.589 -25.659 1.00 39.09 231 GLU A N 1
ATOM 1806 C CA . GLU A 1 231 ? 24.707 16.877 -25.854 1.00 39.09 231 GLU A CA 1
ATOM 1807 C C . GLU A 1 231 ? 25.613 15.825 -25.156 1.00 39.09 231 GLU A C 1
ATOM 1809 O O . GLU A 1 231 ? 25.583 15.671 -23.938 1.00 39.09 231 GLU A O 1
ATOM 1814 N N . GLU A 1 232 ? 26.504 15.173 -25.908 1.00 39.38 232 GLU A N 1
ATOM 1815 C CA . GLU A 1 232 ? 27.860 14.846 -25.432 1.00 39.38 232 GLU A CA 1
ATOM 1816 C C . GLU A 1 232 ? 28.836 15.527 -26.397 1.00 39.38 232 GLU A C 1
ATOM 1818 O O . GLU A 1 232 ? 29.321 14.918 -27.348 1.00 39.38 232 GLU A O 1
ATOM 1823 N N . ALA A 1 233 ? 29.065 16.826 -26.202 1.00 40.91 233 ALA A N 1
ATOM 1824 C CA . ALA A 1 233 ? 30.220 17.533 -26.750 1.00 40.91 233 ALA A CA 1
ATOM 1825 C C . ALA A 1 233 ? 30.369 18.908 -26.083 1.00 40.91 233 ALA A C 1
ATOM 1827 O O . ALA A 1 233 ? 29.885 19.901 -26.624 1.00 40.91 233 ALA A O 1
ATOM 1828 N N . SER A 1 234 ? 31.044 18.961 -24.927 1.00 38.88 234 SER A N 1
ATOM 1829 C CA . SER A 1 234 ? 31.993 20.020 -24.511 1.00 38.88 234 SER A CA 1
ATOM 1830 C C . SER A 1 234 ? 32.609 19.696 -23.154 1.00 38.88 234 SER A C 1
ATOM 1832 O O . SER A 1 234 ? 31.848 19.609 -22.168 1.00 38.88 234 SER A O 1
#